Protein AF-A0A3P7I7M4-F1 (afdb_monomer)

Nearest PDB structures (foldseek):
  8qk1-assembly1_A  TM=9.072E-01  e=4.588E-15  Trichuris suis
  4j3z-assembly1_G  TM=5.033E-01  e=6.638E+00  Jannaschia sp. CCS1
  8fct-assembly1_F  TM=2.549E-01  e=1.358E+00  Homo sapiens

Secondary structure (DSSP, 8-state):
--S--S---HHHHHHHTT-SEEEEEEEEES-S-TT--S--HHHHHHHHHHHHHHHHHHGGG-SEEEEEEEEE---SSSSSPP-S-HHHHHHHHHHHHHHHHHTS--TT--HHHHHHHTS---SSSS------STTHHHHHHHHHHHHHHHHHHHHHHH-HHHHHHSSHHHHHTT---HHHHHHHHHHHHHHHHHHHHHHHHHHHHHHHHH-----S-S---SS-------

Radius of gyration: 22.94 Å; Cα contacts (8 Å, |Δi|>4): 262; chains: 1; bounding box: 58×45×63 Å

Organism: Strongylus vulgaris (NCBI:txid40348)

InterPro domains:
  IPR038901 Hexosaminidase D-like [PTHR21040] (17-212)

Mean predicted aligned error: 8.81 Å

Sequence (230 aa):
MFGHAMEFDLAAYHMTEPFRKVWGSSAWKGADGPARFNSNPIHYIRNNEAWIEQLTRNYNEFDVLQGLIFAGWSRYDHFAILCELAPVALPTLAMTMETILAGRPLQGNYPLSRDALQCTPSTAMGATYGCIFPGHRVYELINEYWQRRKQLQQYREDDFELNGWLSRVAETYSSTSQWYIDKIEPLLDYHAKPIFRLEKELRSELERIYYQVKLCYGKAQGNLLLCICC

pLDDT: mean 84.14, std 17.95, range [24.48, 96.62]

Solvent-accessible surface area (backbone atoms only — not comparable to full-atom values): 13415 Å² total; per-residue (Å²): 142,63,67,68,50,80,60,82,46,70,73,59,52,68,73,40,71,87,48,51,66,42,72,49,76,47,50,46,35,40,54,77,48,54,78,28,64,58,52,55,32,49,62,35,38,50,29,49,48,35,46,48,51,51,50,69,72,50,48,88,82,36,83,36,80,77,48,73,43,78,41,70,37,46,50,82,52,95,85,51,53,71,10,34,53,66,45,42,25,48,61,33,40,40,43,38,52,50,34,59,75,65,68,47,86,54,87,88,63,52,69,68,35,25,63,67,32,53,29,76,75,61,56,59,74,62,65,53,78,75,50,57,52,87,48,33,66,54,28,32,48,44,22,46,47,53,53,52,52,51,52,48,51,49,50,62,71,70,36,64,66,49,54,61,52,66,19,74,66,23,60,76,68,76,49,68,55,67,78,58,48,71,61,44,49,63,57,52,47,64,58,44,54,60,50,56,51,46,52,56,53,46,52,58,52,46,37,71,70,76,60,63,84,66,74,94,77,73,82,94,71,95,72,86,81,84,74,81,77,128

Structure (mmCIF, N/CA/C/O backbone):
data_AF-A0A3P7I7M4-F1
#
_entry.id   AF-A0A3P7I7M4-F1
#
loop_
_atom_site.group_PDB
_atom_site.id
_atom_site.type_symbol
_atom_site.label_atom_id
_atom_site.label_alt_id
_atom_site.label_comp_id
_atom_site.label_asym_id
_atom_site.label_entity_id
_atom_site.label_seq_id
_atom_site.pdbx_PDB_ins_code
_atom_site.Cartn_x
_atom_site.Cartn_y
_atom_site.Cartn_z
_atom_site.occupancy
_atom_site.B_iso_or_equiv
_atom_site.auth_seq_id
_atom_site.auth_comp_id
_atom_site.auth_asym_id
_atom_site.auth_atom_id
_atom_site.pdbx_PDB_model_num
ATOM 1 N N . MET A 1 1 ? -9.525 16.378 5.118 1.00 37.38 1 MET A N 1
ATOM 2 C CA . MET A 1 1 ? -10.848 15.785 4.816 1.00 37.38 1 MET A CA 1
ATOM 3 C C . MET A 1 1 ? -10.904 14.269 5.014 1.00 37.38 1 MET A C 1
ATOM 5 O O . MET A 1 1 ? -11.972 13.800 5.361 1.00 37.38 1 MET A O 1
ATOM 9 N N . PHE A 1 2 ? -9.810 13.498 4.903 1.00 41.00 2 PHE A N 1
ATOM 10 C CA . PHE A 1 2 ? -9.835 12.078 5.297 1.00 41.00 2 PHE A CA 1
ATOM 11 C C . PHE A 1 2 ? -8.569 11.689 6.079 1.00 41.00 2 PHE A C 1
ATOM 13 O O . PHE A 1 2 ? -7.466 11.803 5.555 1.00 41.00 2 PHE A O 1
ATOM 20 N N . GLY A 1 3 ? -8.738 11.243 7.330 1.00 47.69 3 GLY A N 1
ATOM 21 C CA . GLY A 1 3 ? -7.798 10.326 7.991 1.00 47.69 3 GLY A CA 1
ATOM 22 C C . GLY A 1 3 ? -6.608 10.892 8.773 1.00 47.69 3 GLY A C 1
ATOM 23 O O . GLY A 1 3 ? -5.654 10.149 8.959 1.00 47.69 3 GLY A O 1
ATOM 24 N N . HIS A 1 4 ? -6.625 12.145 9.231 1.00 46.50 4 HIS A N 1
ATOM 25 C CA . HIS A 1 4 ? -5.680 12.588 10.264 1.00 46.50 4 HIS A CA 1
ATOM 26 C C . HIS A 1 4 ? -6.456 13.041 11.496 1.00 46.50 4 HIS A C 1
ATOM 28 O O . HIS A 1 4 ? -7.150 14.049 11.440 1.00 46.50 4 HIS A O 1
ATOM 34 N N . ALA A 1 5 ? -6.306 12.314 12.602 1.00 50.31 5 ALA A N 1
ATOM 35 C CA . ALA A 1 5 ? -6.782 12.708 13.928 1.00 50.31 5 ALA A CA 1
ATOM 36 C C . ALA A 1 5 ? -5.899 13.791 14.593 1.00 50.31 5 ALA A C 1
ATOM 38 O O . ALA A 1 5 ? -5.929 13.941 15.815 1.00 50.31 5 ALA A O 1
ATOM 39 N N . MET A 1 6 ? -5.082 14.519 13.813 1.00 42.06 6 MET A N 1
ATOM 40 C CA . MET A 1 6 ? -4.358 15.681 14.330 1.00 42.06 6 MET A CA 1
ATOM 41 C C . MET A 1 6 ? -5.393 16.763 14.614 1.00 42.06 6 MET A C 1
ATOM 43 O O . MET A 1 6 ? -5.854 17.437 13.701 1.00 42.06 6 MET A O 1
ATOM 47 N N . GLU A 1 7 ? -5.749 16.815 15.893 1.00 46.00 7 GLU A N 1
ATOM 48 C CA . GLU A 1 7 ? -6.791 17.622 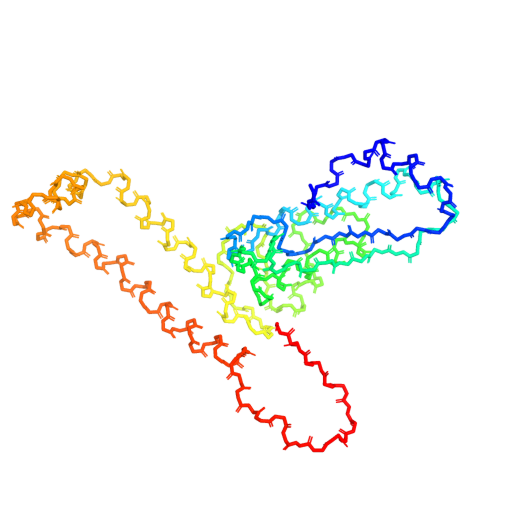16.511 1.00 46.00 7 GLU A CA 1
ATOM 49 C C . GLU A 1 7 ? -8.206 17.158 16.145 1.00 46.00 7 GLU A C 1
ATOM 51 O O . GLU A 1 7 ? -8.667 17.237 15.008 1.00 46.00 7 GLU A O 1
ATOM 56 N N . PHE A 1 8 ? -8.939 16.693 17.163 1.00 50.75 8 PHE A N 1
ATOM 57 C CA . PHE A 1 8 ? -10.367 16.983 17.212 1.00 50.75 8 PHE A CA 1
ATOM 58 C C . PHE A 1 8 ? -10.474 18.501 17.072 1.00 50.75 8 PHE A C 1
ATOM 60 O O . PHE A 1 8 ? -10.216 19.237 18.022 1.00 50.75 8 PHE A O 1
ATOM 67 N N . ASP A 1 9 ? -10.712 18.957 15.848 1.00 51.59 9 ASP A N 1
ATOM 68 C CA . ASP A 1 9 ? -10.788 20.370 15.523 1.00 51.59 9 ASP A CA 1
ATOM 69 C C . ASP A 1 9 ? -11.816 20.999 16.476 1.00 51.59 9 ASP A C 1
ATOM 71 O O . ASP A 1 9 ? -12.946 20.509 16.577 1.00 51.59 9 ASP A O 1
ATOM 75 N N . LEU A 1 10 ? -11.441 22.040 17.226 1.00 46.28 10 LEU A N 1
ATOM 76 C CA . LEU A 1 10 ? -12.336 22.703 18.191 1.00 46.28 10 LEU A CA 1
ATOM 77 C C . LEU A 1 10 ? -13.651 23.149 17.516 1.00 46.28 10 LEU A C 1
ATOM 79 O O . LEU A 1 10 ? -14.710 23.182 18.142 1.00 46.28 10 LEU A O 1
ATOM 83 N N . ALA A 1 11 ? -13.604 23.408 16.205 1.00 48.69 11 ALA A N 1
ATOM 84 C CA . ALA A 1 11 ? -14.774 23.667 15.374 1.00 48.69 11 ALA A CA 1
ATOM 85 C C . ALA A 1 11 ? -15.700 22.442 15.209 1.00 48.69 11 ALA A C 1
ATOM 87 O O . ALA A 1 11 ? -16.920 22.592 15.220 1.00 48.69 11 ALA A O 1
ATOM 88 N N . ALA A 1 12 ? -15.152 21.229 15.083 1.00 57.19 12 ALA A N 1
ATOM 89 C CA . ALA A 1 12 ? -15.929 19.989 15.063 1.00 57.19 12 ALA A CA 1
ATOM 90 C C . ALA A 1 12 ? -16.529 19.665 16.438 1.00 57.19 12 ALA A C 1
ATOM 92 O O . ALA A 1 12 ? -17.653 19.172 16.511 1.00 57.19 12 ALA A O 1
ATOM 93 N N . TYR A 1 13 ? -15.818 20.002 17.515 1.00 58.88 13 TYR A N 1
ATOM 94 C CA . TYR A 1 13 ? -16.256 19.781 18.891 1.00 58.88 13 TYR A CA 1
ATOM 95 C C . TYR A 1 13 ? -17.541 20.557 19.245 1.00 58.88 13 TYR A C 1
ATOM 97 O O . TYR A 1 13 ? -18.517 19.939 19.674 1.00 58.88 13 TYR A O 1
ATOM 105 N N . HIS A 1 14 ? -17.625 21.861 18.945 1.00 62.47 14 HIS A N 1
ATOM 106 C CA . HIS A 1 14 ? -18.856 22.639 19.188 1.00 62.47 14 HIS A CA 1
ATOM 107 C C . HIS A 1 14 ? -20.069 22.129 18.393 1.00 62.47 14 HIS A C 1
ATOM 109 O O . HIS A 1 14 ? -21.208 22.243 18.839 1.00 62.47 14 HIS A O 1
ATOM 115 N N . MET A 1 15 ? -19.847 21.516 17.225 1.00 64.94 15 MET A N 1
ATOM 116 C CA . MET A 1 15 ? -20.929 20.896 16.451 1.00 64.94 15 MET A CA 1
ATOM 117 C C . MET A 1 15 ? -21.453 19.600 17.087 1.00 64.94 15 MET A C 1
ATOM 119 O O . MET A 1 15 ? -22.543 19.150 16.730 1.00 64.94 15 MET A O 1
ATOM 123 N N . THR A 1 16 ? -20.702 18.996 18.015 1.00 65.81 16 THR A N 1
ATOM 124 C CA . THR A 1 16 ? -21.085 17.748 18.689 1.00 65.81 16 THR A CA 1
ATOM 125 C C . THR A 1 16 ? -21.813 17.936 20.018 1.00 65.81 16 THR A C 1
ATOM 127 O O . THR A 1 16 ? -22.466 16.992 20.450 1.00 65.81 16 THR A O 1
ATOM 130 N N . GLU A 1 17 ? -21.811 19.137 20.612 1.00 67.75 17 GLU A N 1
ATOM 131 C CA . GLU A 1 17 ? -22.518 19.444 21.875 1.00 67.75 17 GLU A CA 1
ATOM 132 C C . GLU A 1 17 ? -24.002 19.005 21.915 1.00 67.75 17 GLU A C 1
ATOM 134 O O . GLU A 1 17 ? -24.458 18.525 22.957 1.00 67.75 17 GLU A O 1
ATOM 139 N N . PRO A 1 18 ? -24.790 19.086 20.818 1.00 76.75 18 PRO A N 1
ATOM 140 C CA . PRO A 1 18 ? -26.172 18.600 20.827 1.00 76.75 18 PRO A CA 1
ATOM 141 C C . PRO A 1 18 ? -26.290 17.067 20.902 1.00 76.75 18 PRO A C 1
ATOM 143 O O . PRO A 1 18 ? -27.352 16.537 21.241 1.00 76.75 18 PRO A O 1
ATOM 146 N N . PHE A 1 19 ? -25.230 16.333 20.548 1.00 78.50 19 PHE A N 1
ATOM 147 C CA . PHE A 1 19 ? -25.240 14.883 20.387 1.00 78.50 19 PHE A CA 1
ATOM 148 C C . PHE A 1 19 ? -24.635 14.186 21.604 1.00 78.50 19 PHE A C 1
ATOM 150 O O . PHE A 1 19 ? -23.438 13.945 21.700 1.00 78.50 19 PHE A O 1
ATOM 157 N N . ARG A 1 20 ? -25.510 13.746 22.506 1.00 79.31 20 ARG A N 1
ATOM 158 C CA . ARG A 1 20 ? -25.132 12.997 23.718 1.00 79.31 20 ARG A CA 1
ATOM 159 C C . ARG A 1 20 ? -24.489 11.633 23.445 1.00 79.31 20 ARG A C 1
ATOM 161 O O . ARG A 1 20 ? -23.715 11.129 24.251 1.00 79.31 20 ARG A O 1
ATOM 168 N N . LYS A 1 21 ? -24.838 11.003 22.320 1.00 86.31 21 LYS A N 1
ATOM 169 C CA . LYS A 1 21 ? -24.316 9.694 21.906 1.00 86.31 21 LYS A CA 1
ATOM 170 C C . LYS A 1 21 ? -23.554 9.855 20.606 1.00 86.31 21 LYS A C 1
ATOM 172 O O . LYS A 1 21 ? -24.155 10.243 19.604 1.00 86.31 21 LYS A O 1
ATOM 177 N N . VAL A 1 22 ? -22.273 9.512 20.613 1.00 84.31 22 VAL A N 1
ATOM 178 C CA . VAL A 1 22 ? -21.385 9.741 19.469 1.00 84.31 22 VAL A CA 1
ATOM 179 C C . VAL A 1 22 ? -20.773 8.445 18.950 1.00 84.31 22 VAL A C 1
ATOM 181 O O . VAL A 1 22 ? -20.541 7.494 19.699 1.00 84.31 22 VAL A O 1
ATOM 184 N N . TRP A 1 23 ? -20.512 8.425 17.645 1.00 85.81 23 TRP A N 1
ATOM 185 C CA . TRP A 1 23 ? -19.727 7.402 16.963 1.00 85.81 23 TRP A CA 1
ATOM 186 C C . TRP A 1 23 ? -18.483 8.059 16.380 1.00 85.81 23 TRP A C 1
ATOM 188 O O . TRP A 1 23 ? -18.577 9.106 15.740 1.00 85.81 23 TRP A O 1
ATOM 198 N N . GLY A 1 24 ? -17.328 7.430 16.568 1.00 84.25 24 GLY A N 1
ATOM 199 C CA . GLY A 1 24 ? -16.128 7.792 15.827 1.00 84.25 24 GLY A CA 1
ATOM 200 C C . GLY A 1 24 ? -16.111 7.106 14.462 1.00 84.25 24 GLY A C 1
ATOM 201 O O . GLY A 1 24 ? -16.677 6.024 14.290 1.00 84.25 24 GLY A O 1
ATOM 202 N N . SER A 1 25 ? -15.377 7.677 13.510 1.00 87.44 25 SER A N 1
ATOM 203 C CA . SER A 1 25 ? -15.036 6.994 12.263 1.00 87.44 25 SER A CA 1
ATOM 204 C C . SER A 1 25 ? -13.556 7.179 11.961 1.00 87.44 25 SER A C 1
ATOM 206 O O . SER A 1 25 ? -13.088 8.299 11.775 1.00 87.44 25 SER A O 1
ATOM 208 N N . SER A 1 26 ? -12.834 6.071 11.848 1.00 90.69 26 SER A N 1
ATOM 209 C CA . SER A 1 26 ? -11.446 6.037 11.394 1.00 90.69 26 SER A CA 1
ATOM 210 C C . SER A 1 26 ? -11.337 5.327 10.044 1.00 90.69 26 SER A C 1
ATOM 212 O O . SER A 1 26 ? -12.322 4.813 9.518 1.00 90.69 26 SER A O 1
ATOM 214 N N . ALA A 1 27 ? -10.143 5.313 9.459 1.00 92.75 27 ALA A N 1
ATOM 215 C CA . ALA A 1 27 ? -9.857 4.643 8.202 1.00 92.75 27 ALA A CA 1
ATOM 216 C C . ALA A 1 27 ? -8.727 3.621 8.361 1.00 92.75 27 ALA A C 1
ATOM 218 O O . ALA A 1 27 ? -7.788 3.826 9.133 1.00 92.75 27 ALA A O 1
ATOM 219 N N . TRP A 1 28 ? -8.820 2.536 7.593 1.00 93.12 28 TRP A N 1
ATOM 220 C CA . TRP A 1 28 ? -7.784 1.498 7.489 1.00 93.12 28 TRP A CA 1
ATOM 221 C C . TRP A 1 28 ? -7.244 1.325 6.061 1.00 93.12 28 TRP A C 1
ATOM 223 O O . TRP A 1 28 ? -6.240 0.642 5.873 1.00 93.12 28 TRP A O 1
ATOM 233 N N . LYS A 1 29 ? -7.911 1.931 5.065 1.00 94.75 29 LYS A N 1
ATOM 234 C CA . LYS A 1 29 ? -7.452 2.048 3.673 1.00 94.75 29 LYS A CA 1
ATOM 235 C C . LYS A 1 29 ? -8.081 3.251 2.963 1.00 94.75 29 LYS A C 1
ATOM 237 O O . LYS A 1 29 ? -9.136 3.738 3.384 1.00 94.75 29 LYS A O 1
ATOM 242 N N . GLY A 1 30 ? -7.475 3.669 1.854 1.00 92.06 30 GLY A N 1
ATOM 243 C CA . GLY A 1 30 ? -7.993 4.670 0.922 1.00 92.06 30 GLY A CA 1
ATOM 244 C C . GLY A 1 30 ? -8.005 6.105 1.442 1.00 92.06 30 GLY A C 1
ATOM 245 O O . GLY A 1 30 ? -8.673 6.952 0.857 1.00 92.06 30 GLY A O 1
ATOM 246 N N . ALA A 1 31 ? -7.274 6.382 2.524 1.00 91.25 31 ALA A N 1
ATOM 247 C CA . ALA A 1 31 ? -7.091 7.718 3.092 1.00 91.25 31 ALA A CA 1
ATOM 248 C C . ALA A 1 31 ? -5.604 8.135 3.108 1.00 91.25 31 ALA A C 1
ATOM 250 O O . ALA A 1 31 ? -5.179 8.905 3.969 1.00 91.25 31 ALA A O 1
ATOM 251 N N . ASP A 1 32 ? -4.814 7.610 2.164 1.00 90.38 32 ASP A N 1
ATOM 252 C CA . ASP A 1 32 ? -3.376 7.880 1.993 1.00 90.38 32 ASP A CA 1
ATOM 253 C C . ASP A 1 32 ? -3.010 8.241 0.532 1.00 90.38 32 ASP A C 1
ATOM 255 O O . ASP A 1 32 ? -1.911 7.990 0.041 1.00 90.38 32 ASP A O 1
ATOM 259 N N . GLY A 1 33 ? -3.958 8.828 -0.199 1.00 90.56 33 GLY A N 1
ATOM 260 C CA . GLY A 1 33 ? -3.750 9.413 -1.523 1.00 90.56 33 GLY A CA 1
ATOM 261 C C . GLY A 1 33 ? -4.624 8.797 -2.625 1.00 90.56 33 GLY A C 1
ATOM 262 O O . GLY A 1 33 ? -4.889 7.594 -2.618 1.00 90.56 33 GLY A O 1
ATOM 263 N N . PRO A 1 34 ? -5.045 9.600 -3.621 1.00 90.25 34 PRO A N 1
ATOM 264 C CA . PRO A 1 34 ? -6.017 9.180 -4.635 1.00 90.25 34 PRO A CA 1
ATOM 265 C C . PRO A 1 34 ? -5.489 8.126 -5.615 1.00 90.25 34 PRO A C 1
ATOM 267 O O . PRO A 1 34 ? -6.273 7.378 -6.179 1.00 90.25 34 PRO A O 1
ATOM 270 N N . ALA A 1 35 ? -4.169 8.042 -5.806 1.00 91.00 35 ALA A N 1
ATOM 271 C CA . ALA A 1 35 ? -3.517 7.083 -6.703 1.00 91.00 35 ALA A CA 1
ATOM 272 C C . ALA A 1 35 ? -2.665 6.038 -5.956 1.00 91.00 35 ALA A C 1
ATOM 274 O O . ALA A 1 35 ? -1.764 5.419 -6.532 1.00 91.00 35 ALA A O 1
ATOM 275 N N . ARG A 1 36 ? -2.894 5.874 -4.646 1.00 91.88 36 ARG A N 1
ATOM 276 C CA . ARG A 1 36 ? -2.158 4.918 -3.815 1.00 91.88 36 ARG A CA 1
ATOM 277 C C . ARG A 1 36 ? -2.619 3.500 -4.159 1.00 91.88 36 ARG A C 1
ATOM 279 O O . ARG A 1 36 ? -3.800 3.201 -4.054 1.00 91.88 36 ARG A O 1
ATOM 286 N N . PHE A 1 37 ? -1.701 2.624 -4.566 1.00 93.12 37 PHE A N 1
ATOM 287 C CA . PHE A 1 37 ? -2.012 1.220 -4.885 1.00 93.12 37 PHE A CA 1
ATOM 288 C C . PHE A 1 37 ? -1.428 0.226 -3.870 1.00 93.12 37 PHE A C 1
ATOM 290 O O . PHE A 1 37 ? -1.977 -0.859 -3.705 1.00 93.12 37 PHE A O 1
ATOM 297 N N . ASN A 1 38 ? -0.336 0.589 -3.188 1.00 92.81 38 ASN A N 1
ATOM 298 C CA . ASN A 1 38 ? 0.270 -0.172 -2.094 1.00 92.81 38 ASN A CA 1
ATOM 299 C C . ASN A 1 38 ? -0.212 0.362 -0.735 1.00 92.81 38 ASN A C 1
ATOM 301 O O . ASN A 1 38 ? -0.480 1.554 -0.620 1.00 92.81 38 ASN A O 1
ATOM 305 N N . SER A 1 39 ? -0.265 -0.481 0.296 1.00 91.00 39 SER A N 1
ATOM 306 C CA . SER A 1 39 ? -0.647 -0.029 1.640 1.00 91.00 39 SER A CA 1
ATOM 307 C C . SER A 1 39 ? 0.530 0.621 2.376 1.00 91.00 39 SER A C 1
ATOM 309 O O . SER A 1 39 ? 1.686 0.218 2.209 1.00 91.00 39 SER A O 1
ATOM 311 N N . ASN A 1 40 ? 0.225 1.611 3.217 1.00 92.69 40 ASN A N 1
ATOM 312 C CA . ASN A 1 40 ? 1.146 2.273 4.139 1.00 92.69 40 ASN A CA 1
ATOM 313 C C . ASN A 1 40 ? 0.694 2.026 5.590 1.00 92.69 40 ASN A C 1
ATOM 315 O O . ASN A 1 40 ? -0.026 2.846 6.166 1.00 92.69 40 ASN A O 1
ATOM 319 N N . PRO A 1 41 ? 1.070 0.890 6.204 1.00 93.06 41 PRO A N 1
ATOM 320 C CA . PRO A 1 41 ? 0.459 0.478 7.461 1.00 93.06 41 PRO A CA 1
ATOM 321 C C . PRO A 1 41 ? 0.708 1.448 8.615 1.00 93.06 41 PRO A C 1
ATOM 323 O O . PRO A 1 41 ? -0.213 1.728 9.378 1.00 93.06 41 PRO A O 1
ATOM 326 N N . ILE A 1 42 ? 1.920 2.006 8.722 1.00 92.56 42 ILE A N 1
ATOM 327 C CA . ILE A 1 42 ? 2.274 2.937 9.801 1.00 92.56 42 ILE A CA 1
ATOM 328 C C . ILE A 1 42 ? 1.414 4.206 9.803 1.00 92.56 42 ILE A C 1
ATOM 330 O O . ILE A 1 42 ? 1.106 4.719 10.876 1.00 92.56 42 ILE A O 1
ATOM 334 N N . HIS A 1 43 ? 0.997 4.696 8.631 1.00 92.62 43 HIS A N 1
ATOM 335 C CA . HIS A 1 43 ? 0.101 5.851 8.516 1.00 92.62 43 HIS A CA 1
ATOM 336 C C . HIS A 1 43 ? -1.245 5.572 9.187 1.00 92.62 43 HIS A C 1
ATOM 338 O O . HIS A 1 43 ? -1.663 6.300 10.088 1.00 92.62 43 HIS A O 1
ATOM 344 N N . TYR A 1 44 ? -1.879 4.459 8.818 1.00 93.69 44 TYR A N 1
ATOM 345 C CA . TYR A 1 44 ? -3.167 4.065 9.379 1.00 93.69 44 TYR A CA 1
ATOM 346 C C . TYR A 1 44 ? -3.067 3.713 10.861 1.00 93.69 44 TYR A C 1
ATOM 348 O O . TYR A 1 44 ? -3.898 4.163 11.644 1.00 93.69 44 TYR A O 1
ATOM 356 N N . ILE A 1 45 ? -2.037 2.970 11.271 1.00 94.12 45 ILE A N 1
ATOM 357 C CA . ILE A 1 45 ? -1.810 2.623 12.680 1.00 94.12 45 ILE A CA 1
ATOM 358 C C . ILE A 1 45 ? -1.709 3.894 13.527 1.00 94.12 45 ILE A C 1
ATOM 360 O O . ILE A 1 45 ? -2.457 4.031 14.489 1.00 94.12 45 ILE A O 1
ATOM 364 N N . ARG A 1 46 ? -0.866 4.858 13.134 1.00 92.81 46 ARG A N 1
ATOM 365 C CA . ARG A 1 46 ? -0.691 6.115 13.879 1.00 92.81 46 ARG A CA 1
ATOM 366 C C . ARG A 1 46 ? -1.962 6.949 13.933 1.00 92.81 46 ARG A C 1
ATOM 368 O O . ARG A 1 46 ? -2.270 7.520 14.973 1.00 92.81 46 ARG A O 1
ATOM 375 N N . ASN A 1 47 ? -2.721 7.001 12.840 1.00 92.12 47 ASN A N 1
ATOM 376 C CA . ASN A 1 47 ? -4.018 7.672 12.850 1.00 92.12 47 ASN A CA 1
ATOM 377 C C . ASN A 1 47 ? -4.978 7.020 13.863 1.00 92.12 47 ASN A C 1
ATOM 379 O O . ASN A 1 47 ? -5.693 7.714 14.578 1.00 92.12 47 ASN A O 1
ATOM 383 N N . ASN A 1 48 ? -4.972 5.692 13.964 1.00 92.31 48 ASN A N 1
ATOM 384 C CA . ASN A 1 48 ? -5.798 4.969 14.928 1.00 92.31 48 ASN A CA 1
ATOM 385 C C . ASN A 1 48 ? -5.297 5.106 16.374 1.00 92.31 48 ASN A C 1
ATOM 387 O O . ASN A 1 48 ? -6.111 5.259 17.277 1.00 92.31 48 ASN A O 1
ATOM 391 N N . GLU A 1 49 ? -3.984 5.145 16.602 1.00 92.81 49 GLU A N 1
ATOM 392 C CA . GLU A 1 49 ? -3.400 5.494 17.907 1.00 92.81 49 GLU A CA 1
ATOM 393 C C . GLU A 1 49 ? -3.820 6.905 18.347 1.00 92.81 49 GLU A C 1
ATOM 395 O O . GLU A 1 49 ? -4.212 7.102 19.497 1.00 92.81 49 GLU A O 1
ATOM 400 N N . ALA A 1 50 ? -3.834 7.869 17.424 1.00 90.31 50 ALA A N 1
ATOM 401 C CA . ALA A 1 50 ? -4.321 9.217 17.696 1.00 90.31 50 ALA A CA 1
ATOM 402 C C . ALA A 1 50 ? -5.832 9.241 18.007 1.00 90.31 50 ALA A C 1
ATOM 404 O O . ALA A 1 50 ? -6.253 9.966 18.904 1.00 90.31 50 ALA A O 1
ATOM 405 N N . TRP A 1 51 ? -6.653 8.407 17.354 1.00 88.56 51 TRP A N 1
ATOM 406 C CA . TRP A 1 51 ? -8.063 8.238 17.739 1.00 88.56 51 TRP A CA 1
ATOM 407 C C . TRP A 1 51 ? -8.222 7.722 19.171 1.00 88.56 51 TRP A C 1
ATOM 409 O O . TRP A 1 51 ? -9.051 8.249 19.911 1.00 88.56 51 TRP A O 1
ATOM 419 N N . ILE A 1 52 ? -7.422 6.734 19.583 1.00 89.31 52 ILE A N 1
ATOM 420 C CA . ILE A 1 52 ? -7.424 6.229 20.967 1.00 89.31 52 ILE A CA 1
ATOM 421 C C . ILE A 1 52 ? -7.100 7.365 21.934 1.00 89.31 52 ILE A C 1
ATOM 423 O O . ILE A 1 52 ? -7.805 7.555 22.924 1.00 89.31 52 ILE A O 1
ATOM 427 N N . GLU A 1 53 ? -6.057 8.137 21.640 1.00 88.81 53 GLU A N 1
ATOM 428 C CA . GLU A 1 53 ? -5.632 9.253 22.478 1.00 88.81 53 GLU A CA 1
ATOM 429 C C . GLU A 1 53 ? -6.717 10.330 22.606 1.00 88.81 53 GLU A C 1
ATOM 431 O O . GLU A 1 53 ? -7.038 10.741 23.720 1.00 88.81 53 GLU A O 1
ATOM 436 N N . GLN A 1 54 ? -7.326 10.749 21.495 1.00 84.06 54 GLN A N 1
ATOM 437 C CA . GLN A 1 54 ? -8.388 11.759 21.500 1.00 84.06 54 GLN A CA 1
ATOM 438 C C . GLN A 1 54 ? -9.624 11.287 22.269 1.00 84.06 54 GLN A C 1
ATOM 440 O O . GLN A 1 54 ? -10.154 12.019 23.104 1.00 84.06 54 GLN A O 1
ATOM 445 N N . LEU A 1 55 ? -10.057 10.045 22.042 1.00 83.62 55 LEU A N 1
ATOM 446 C CA . LEU A 1 55 ? -11.197 9.475 22.755 1.00 83.62 55 LEU A CA 1
ATOM 447 C C . LEU A 1 55 ? -10.897 9.323 24.251 1.00 83.62 55 LEU A C 1
ATOM 449 O O . LEU A 1 55 ? -11.764 9.597 25.069 1.00 83.62 55 LEU A O 1
ATOM 453 N N . THR A 1 56 ? -9.664 8.968 24.621 1.00 85.75 56 THR A N 1
ATOM 454 C CA . THR A 1 56 ? -9.247 8.844 26.028 1.00 85.75 56 THR A CA 1
ATOM 455 C C . THR A 1 56 ? -9.144 10.197 26.730 1.00 85.75 56 THR A C 1
ATOM 457 O O . THR A 1 56 ? -9.413 10.288 27.923 1.00 85.75 56 THR A O 1
ATOM 460 N N . ARG A 1 57 ? -8.755 11.262 26.021 1.00 84.81 57 ARG A N 1
ATOM 461 C CA . ARG A 1 57 ? -8.664 12.615 26.593 1.00 84.81 57 ARG A CA 1
ATOM 462 C C . ARG A 1 57 ? -10.035 13.272 26.750 1.00 84.81 57 ARG A C 1
ATOM 464 O O . ARG A 1 57 ? -10.269 13.931 27.756 1.00 84.81 57 ARG A O 1
ATOM 471 N N . ASN A 1 58 ? -10.934 13.045 25.793 1.00 79.88 58 ASN A N 1
ATOM 472 C CA . ASN A 1 58 ? -12.196 13.778 25.676 1.00 79.88 58 ASN A CA 1
ATOM 473 C C . ASN A 1 58 ? -13.434 12.931 26.021 1.00 79.88 58 ASN A C 1
ATOM 475 O O . ASN A 1 58 ? -14.551 13.354 25.752 1.00 79.88 58 ASN A O 1
ATOM 479 N N . TYR A 1 59 ? -13.287 11.731 26.596 1.00 80.12 59 TYR A N 1
ATOM 480 C CA . TYR A 1 59 ? -14.442 10.858 26.875 1.00 80.12 59 TYR A CA 1
ATOM 481 C C . TYR A 1 59 ? -15.489 11.497 27.798 1.00 80.12 59 TYR A C 1
ATOM 483 O O . TYR A 1 59 ? -16.669 11.202 27.650 1.00 80.12 59 TYR A O 1
ATOM 491 N N . ASN A 1 60 ? -15.070 12.372 28.721 1.00 81.75 60 ASN A N 1
ATOM 492 C CA . ASN A 1 60 ? -15.964 13.074 29.650 1.00 81.75 60 ASN A CA 1
ATOM 493 C C . ASN A 1 60 ? -16.885 14.089 28.959 1.00 81.75 60 ASN A C 1
ATOM 495 O O . ASN A 1 60 ? -17.844 14.550 29.569 1.00 81.75 60 ASN A O 1
ATOM 499 N N . GLU A 1 61 ? -16.593 14.436 27.707 1.00 78.38 61 GLU A N 1
ATOM 500 C CA . GLU A 1 61 ? -17.368 15.391 26.915 1.00 78.38 61 GLU A CA 1
ATOM 501 C C . GLU A 1 61 ? -18.614 14.760 26.279 1.00 78.38 61 GLU A C 1
ATOM 503 O O . GLU A 1 61 ? -19.467 15.457 25.733 1.00 78.38 61 GLU A O 1
ATOM 508 N N . PHE A 1 62 ? -18.734 13.432 26.336 1.00 79.31 62 PHE A N 1
ATOM 509 C CA . PHE A 1 62 ? -19.843 12.690 25.751 1.00 79.31 62 PHE A CA 1
ATOM 510 C C . PHE A 1 62 ? -20.542 11.855 26.823 1.00 79.31 62 PHE A C 1
ATOM 512 O O . PHE A 1 62 ? -19.883 11.189 27.618 1.00 79.31 62 PHE A O 1
ATOM 519 N N . ASP A 1 63 ? -21.879 11.793 26.794 1.00 83.94 63 ASP A N 1
ATOM 520 C CA . ASP A 1 63 ? -22.610 10.892 27.696 1.00 83.94 63 ASP A CA 1
ATOM 521 C C . ASP A 1 63 ? -22.282 9.425 27.369 1.00 83.94 63 ASP A C 1
ATOM 523 O O . ASP A 1 63 ? -22.138 8.596 28.267 1.00 83.94 63 ASP A O 1
ATOM 527 N N . VAL A 1 64 ? -22.198 9.085 26.070 1.00 84.31 64 VAL A N 1
ATOM 528 C CA . VAL A 1 64 ? -21.837 7.738 25.603 1.00 84.31 64 VAL A CA 1
ATOM 529 C C . VAL A 1 64 ? -21.079 7.769 24.272 1.00 84.31 64 VAL A C 1
ATOM 531 O O . VAL A 1 64 ? -21.624 8.167 23.238 1.00 84.31 64 VAL A O 1
ATOM 534 N N . LEU A 1 65 ? -19.874 7.198 24.260 1.00 83.88 65 LEU A N 1
ATOM 535 C CA . LEU A 1 65 ? -19.193 6.769 23.038 1.00 83.88 65 LEU A CA 1
ATOM 536 C C . LEU A 1 65 ? -19.699 5.376 22.632 1.00 83.88 65 LEU A C 1
ATOM 538 O O . LEU A 1 65 ? -19.453 4.393 23.326 1.00 83.88 65 LEU A O 1
ATOM 542 N N . GLN A 1 66 ? -20.421 5.286 21.516 1.00 88.00 66 GLN A N 1
ATOM 543 C CA . GLN A 1 66 ? -21.041 4.033 21.061 1.00 88.00 66 GLN A CA 1
ATOM 544 C C . GLN A 1 66 ? -20.039 3.068 20.420 1.00 88.00 66 GLN A C 1
ATOM 546 O O . GLN A 1 66 ? -20.185 1.853 20.526 1.00 88.00 66 GLN A O 1
ATOM 551 N N . GLY A 1 67 ? -19.027 3.606 19.745 1.00 85.25 67 GLY A N 1
ATOM 552 C CA . GLY A 1 67 ? -18.017 2.804 19.073 1.00 85.25 67 GLY A CA 1
ATOM 553 C C . GLY A 1 67 ? -17.265 3.577 18.002 1.00 85.25 67 GLY A C 1
ATOM 554 O O . GLY A 1 67 ? -17.474 4.776 17.798 1.00 85.25 67 GLY A O 1
ATOM 555 N N . LEU A 1 68 ? -16.386 2.854 17.312 1.00 87.12 68 LEU A N 1
ATOM 556 C CA . LEU A 1 68 ? -15.564 3.356 16.220 1.00 87.12 68 LEU A CA 1
ATOM 557 C C . LEU A 1 68 ? -15.857 2.551 14.950 1.00 87.12 68 LEU A C 1
ATOM 559 O O . LEU A 1 68 ? -15.775 1.324 14.949 1.00 87.12 68 LEU A O 1
ATOM 563 N N . ILE A 1 69 ? -16.186 3.248 13.866 1.00 90.69 69 ILE A N 1
ATOM 564 C CA . ILE A 1 69 ? -16.396 2.658 12.544 1.00 90.69 69 ILE A CA 1
ATOM 565 C C . ILE A 1 69 ? -15.076 2.705 11.771 1.00 90.69 69 ILE A C 1
ATOM 567 O O . ILE A 1 69 ? -14.442 3.755 11.683 1.00 90.69 69 ILE A O 1
ATOM 571 N N . PHE A 1 70 ? -14.670 1.583 11.174 1.00 90.94 70 PHE A N 1
ATOM 572 C CA . PHE A 1 70 ? -13.502 1.523 10.293 1.00 90.94 70 PHE A CA 1
ATOM 573 C C . PHE A 1 70 ? -13.914 1.600 8.825 1.00 90.94 70 PHE A C 1
ATOM 575 O O . PHE A 1 70 ? -14.374 0.626 8.229 1.00 90.94 70 PHE A O 1
ATOM 582 N N . ALA A 1 71 ? -13.700 2.762 8.223 1.00 92.31 71 ALA A N 1
ATOM 583 C CA . ALA A 1 71 ? -13.955 3.000 6.815 1.00 92.31 71 ALA A CA 1
ATOM 584 C C . ALA A 1 71 ? -12.798 2.493 5.940 1.00 92.31 71 ALA A C 1
ATOM 586 O O . ALA A 1 71 ? -11.619 2.725 6.223 1.00 92.31 71 ALA A O 1
ATOM 587 N N . GLY A 1 72 ? -13.148 1.822 4.843 1.00 93.31 72 GLY A N 1
ATOM 588 C CA . GLY A 1 72 ? -12.206 1.425 3.804 1.00 93.31 72 GLY A CA 1
ATOM 589 C C . GLY A 1 72 ? -12.541 2.101 2.483 1.00 93.31 72 GLY A C 1
ATOM 590 O O . GLY A 1 72 ? -13.242 1.521 1.658 1.00 93.31 72 GLY A O 1
ATOM 591 N N . TRP A 1 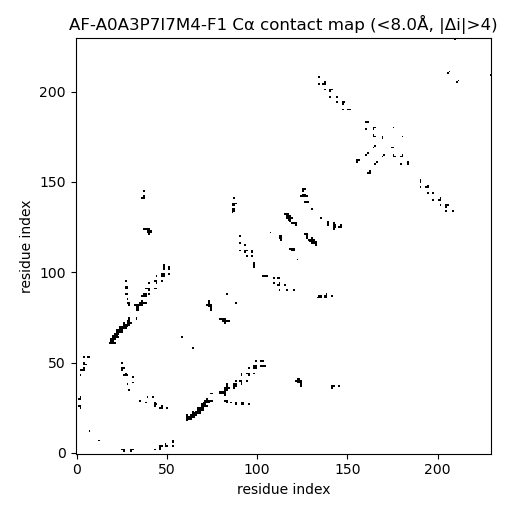73 ? -12.045 3.319 2.281 1.00 92.25 73 TRP A N 1
ATOM 592 C CA . TRP A 1 73 ? -12.336 4.114 1.087 1.00 92.25 73 TRP A CA 1
ATOM 593 C C . TRP A 1 73 ? -11.718 3.484 -0.159 1.00 92.25 73 TRP A C 1
ATOM 595 O O . TRP A 1 73 ? -10.645 2.889 -0.084 1.00 92.25 73 TRP A O 1
ATOM 605 N N . SER A 1 74 ? -12.388 3.596 -1.305 1.00 90.06 74 SER A N 1
ATOM 606 C CA . SER A 1 74 ? -11.894 3.042 -2.579 1.00 90.06 74 SER A CA 1
ATOM 607 C C . SER A 1 74 ? -11.618 4.108 -3.641 1.00 90.06 74 SER A C 1
ATOM 609 O O . SER A 1 74 ? -10.965 3.801 -4.630 1.00 90.06 74 SER A O 1
ATOM 611 N N . ARG A 1 75 ? -12.112 5.339 -3.463 1.00 91.44 75 ARG A N 1
ATOM 612 C CA . ARG A 1 75 ? -11.904 6.488 -4.360 1.00 91.44 75 ARG A CA 1
ATOM 613 C C . ARG A 1 75 ? -12.116 7.794 -3.593 1.00 91.44 75 ARG A C 1
ATOM 615 O O . ARG A 1 75 ? -12.857 7.797 -2.612 1.00 91.44 75 ARG A O 1
ATOM 622 N N . TYR A 1 76 ? -11.495 8.879 -4.053 1.00 89.31 76 TYR A N 1
ATOM 623 C CA . TYR A 1 76 ? -11.631 10.212 -3.442 1.00 89.31 76 TYR A CA 1
ATOM 624 C C . TYR A 1 76 ? -12.806 11.013 -4.015 1.00 89.31 76 TYR A C 1
ATOM 626 O O . TYR A 1 76 ? -13.433 11.784 -3.295 1.00 89.31 76 TYR A O 1
ATOM 634 N N . ASP A 1 77 ? -13.122 10.807 -5.291 1.00 89.62 77 ASP A N 1
ATOM 635 C CA . ASP A 1 77 ? -14.299 11.357 -5.955 1.00 89.62 77 ASP A CA 1
ATOM 636 C C . ASP A 1 77 ? -14.744 10.430 -7.107 1.00 89.62 77 ASP A C 1
ATOM 638 O O . ASP A 1 77 ? -14.231 9.317 -7.263 1.00 89.62 77 ASP A O 1
ATOM 642 N N . HIS A 1 78 ? -15.733 10.865 -7.892 1.00 90.88 78 HIS A N 1
ATOM 643 C CA . HIS A 1 78 ? -16.284 10.094 -9.013 1.00 90.88 78 HIS A CA 1
ATOM 644 C C . HIS A 1 78 ? -15.360 10.022 -10.241 1.00 90.88 78 HIS A C 1
ATOM 646 O O . HIS A 1 78 ? -15.550 9.140 -11.077 1.00 90.88 78 HIS A O 1
ATOM 652 N N . PHE A 1 79 ? -14.390 10.931 -10.364 1.00 90.81 79 PHE A N 1
ATOM 653 C CA . PHE A 1 79 ? -13.464 11.027 -11.499 1.00 90.81 79 PHE A CA 1
ATOM 654 C C . PHE A 1 79 ? -12.080 10.438 -11.188 1.00 90.81 79 PHE A C 1
ATOM 656 O O . PHE A 1 79 ? -11.288 10.194 -12.098 1.00 90.81 79 PHE A O 1
ATOM 663 N N . ALA A 1 80 ? -11.783 10.200 -9.914 1.00 89.31 80 ALA A N 1
ATOM 664 C CA . ALA A 1 80 ? -10.539 9.635 -9.438 1.00 89.31 80 ALA A CA 1
ATOM 665 C C . ALA A 1 80 ? -10.459 8.131 -9.714 1.00 89.31 80 ALA A C 1
ATOM 667 O O . ALA A 1 80 ? -11.450 7.396 -9.686 1.00 89.31 80 ALA A O 1
ATOM 668 N N . ILE A 1 81 ? -9.228 7.667 -9.926 1.00 92.56 81 ILE A N 1
A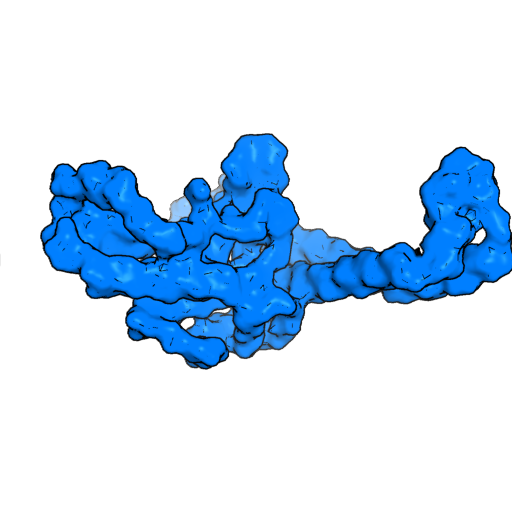TOM 669 C CA . ILE A 1 81 ? -8.927 6.239 -10.001 1.00 92.56 81 ILE A CA 1
ATOM 670 C C . ILE A 1 81 ? -9.157 5.557 -8.644 1.00 92.56 81 ILE A C 1
ATOM 672 O O . ILE A 1 81 ? -9.264 6.212 -7.605 1.00 92.56 81 ILE A O 1
ATOM 676 N N . LEU A 1 82 ? -9.216 4.222 -8.654 1.00 91.50 82 LEU A N 1
ATOM 677 C CA . LEU A 1 82 ? -9.289 3.453 -7.416 1.00 91.50 82 LEU A CA 1
ATOM 678 C C . LEU A 1 82 ? -7.975 3.550 -6.633 1.00 91.50 82 LEU A C 1
ATOM 680 O O . LEU A 1 82 ? -6.890 3.427 -7.205 1.00 91.50 82 LEU A O 1
ATOM 684 N N . CYS A 1 83 ? -8.097 3.690 -5.317 1.00 92.06 83 CYS A N 1
ATOM 685 C CA . CYS A 1 83 ? -6.996 3.575 -4.372 1.00 92.06 83 CYS A CA 1
ATOM 686 C C . CYS A 1 83 ? -7.127 2.287 -3.546 1.00 92.06 83 CYS A C 1
ATOM 688 O O . CYS A 1 83 ? -8.234 1.829 -3.265 1.00 92.06 83 CYS A O 1
ATOM 690 N N . GLU A 1 84 ? -5.981 1.709 -3.185 1.00 91.81 84 GLU A N 1
ATOM 691 C CA . GLU A 1 84 ? -5.791 0.590 -2.253 1.00 91.81 84 GLU A CA 1
ATOM 692 C C . GLU A 1 84 ? -6.891 -0.483 -2.306 1.00 91.81 84 GLU A C 1
ATOM 694 O O . GLU A 1 84 ? -7.933 -0.421 -1.637 1.00 91.81 84 GLU A O 1
ATOM 699 N N . LEU A 1 85 ? -6.627 -1.530 -3.086 1.00 93.06 85 LEU A N 1
ATOM 700 C CA . LEU A 1 85 ? -7.507 -2.692 -3.149 1.00 93.06 85 LEU A CA 1
ATOM 701 C C . LEU A 1 85 ? -7.546 -3.423 -1.804 1.00 93.06 85 LEU A C 1
ATOM 703 O O . LEU A 1 85 ? -6.550 -3.475 -1.080 1.00 93.06 85 LEU A O 1
ATOM 707 N N . ALA A 1 86 ? -8.686 -4.047 -1.498 1.00 92.38 86 ALA A N 1
ATOM 708 C CA . ALA A 1 86 ? -8.907 -4.690 -0.205 1.00 92.38 86 ALA A CA 1
ATOM 709 C C . ALA A 1 86 ? -7.793 -5.684 0.194 1.00 92.38 86 ALA A C 1
ATOM 711 O O . ALA A 1 86 ? -7.263 -5.511 1.290 1.00 92.38 86 ALA A O 1
ATOM 712 N N . PRO A 1 87 ? -7.338 -6.628 -0.666 1.00 93.56 87 PRO A N 1
ATOM 713 C CA . PRO A 1 87 ? -6.280 -7.574 -0.305 1.00 93.56 87 PRO A CA 1
ATOM 714 C C . PRO A 1 87 ? -4.986 -6.908 0.163 1.00 93.56 87 PRO A C 1
ATOM 716 O O . PRO A 1 87 ? -4.308 -7.424 1.045 1.00 93.56 87 PRO A O 1
ATOM 719 N N . VAL A 1 88 ? -4.660 -5.741 -0.398 1.00 93.75 88 VAL A N 1
ATOM 720 C CA . VAL A 1 88 ? -3.424 -5.014 -0.092 1.00 93.75 88 VAL A CA 1
ATOM 721 C C . VAL A 1 88 ? -3.468 -4.394 1.304 1.00 93.75 88 VAL A C 1
ATOM 723 O O . VAL A 1 88 ? -2.438 -4.265 1.963 1.00 93.75 88 VAL A O 1
ATOM 726 N N . ALA A 1 89 ? -4.660 -4.016 1.760 1.00 94.06 89 ALA A N 1
ATOM 727 C CA . ALA A 1 89 ? -4.859 -3.343 3.034 1.00 94.06 89 ALA A CA 1
ATOM 728 C C . ALA A 1 89 ? -5.337 -4.276 4.163 1.00 94.06 89 ALA A C 1
ATOM 730 O O . ALA A 1 89 ? -5.415 -3.840 5.309 1.00 94.06 89 ALA A O 1
ATOM 731 N N . LEU A 1 90 ? -5.621 -5.557 3.890 1.00 94.94 90 LEU A N 1
ATOM 732 C CA . LEU A 1 90 ? -6.016 -6.524 4.926 1.00 94.94 90 LEU A CA 1
ATOM 733 C C . LEU A 1 90 ? -4.993 -6.645 6.073 1.00 94.94 90 LEU A C 1
ATOM 735 O O . LEU A 1 90 ? -5.418 -6.635 7.230 1.00 94.94 90 LEU A O 1
ATOM 739 N N . PRO A 1 91 ? -3.667 -6.678 5.823 1.00 94.88 91 PRO A N 1
ATOM 740 C CA . PRO A 1 91 ? -2.696 -6.654 6.916 1.00 94.88 91 PRO A CA 1
ATOM 741 C C . PRO A 1 91 ? -2.793 -5.397 7.788 1.00 94.88 91 PRO A C 1
ATOM 743 O O . PRO A 1 91 ? -2.670 -5.463 9.009 1.00 94.88 91 PRO A O 1
ATOM 746 N N . THR A 1 92 ? -3.062 -4.247 7.169 1.00 94.56 92 THR A N 1
ATOM 747 C CA . THR A 1 92 ? -3.258 -2.972 7.868 1.00 94.56 92 THR A CA 1
ATOM 748 C C . THR A 1 92 ? -4.534 -2.965 8.695 1.00 94.56 92 THR A C 1
ATOM 750 O O . THR A 1 92 ? -4.516 -2.447 9.810 1.00 94.56 92 THR A O 1
ATOM 753 N N . LEU A 1 93 ? -5.618 -3.559 8.186 1.00 95.56 93 LEU A N 1
ATOM 754 C CA . LEU A 1 93 ? -6.855 -3.747 8.938 1.00 95.56 93 LEU A CA 1
ATOM 755 C C . LEU A 1 93 ? -6.600 -4.570 10.200 1.00 95.56 93 LEU A C 1
ATOM 757 O O . LEU A 1 93 ? -6.977 -4.130 11.280 1.00 95.56 93 LEU A O 1
ATOM 761 N N . ALA A 1 94 ? -5.919 -5.714 10.074 1.00 95.88 94 ALA A N 1
ATOM 762 C CA . ALA A 1 94 ? -5.613 -6.583 11.208 1.00 95.88 94 ALA A CA 1
ATOM 763 C C . ALA A 1 94 ? -4.815 -5.837 12.292 1.00 95.88 94 ALA A C 1
ATOM 765 O O . ALA A 1 94 ? -5.253 -5.777 13.441 1.00 95.88 94 ALA A O 1
ATOM 766 N N . MET A 1 95 ? -3.719 -5.170 11.903 1.00 95.50 95 MET A N 1
ATOM 767 C CA . MET A 1 95 ? -2.893 -4.394 12.837 1.00 95.50 95 MET A CA 1
ATOM 768 C C . MET A 1 95 ? -3.667 -3.234 13.471 1.00 95.50 95 MET A C 1
ATOM 770 O O . MET A 1 95 ? -3.558 -2.998 14.669 1.00 95.50 95 MET A O 1
ATOM 774 N N . THR A 1 96 ? -4.489 -2.532 12.688 1.00 94.69 96 THR A N 1
ATOM 775 C CA . THR A 1 96 ? -5.327 -1.428 13.178 1.00 94.69 96 THR A CA 1
ATOM 776 C C . THR A 1 96 ? -6.367 -1.906 14.190 1.00 94.69 96 THR A C 1
ATOM 778 O O . THR A 1 96 ? -6.548 -1.275 15.232 1.00 94.69 96 THR A O 1
ATOM 781 N N . MET A 1 97 ? -7.044 -3.022 13.903 1.00 94.94 97 MET A N 1
ATOM 782 C CA . MET A 1 97 ? -8.021 -3.617 14.814 1.00 94.94 97 MET A CA 1
ATOM 783 C C . MET A 1 97 ? -7.353 -4.048 16.117 1.00 94.94 97 MET A C 1
ATOM 785 O O . MET A 1 97 ? -7.879 -3.763 17.188 1.00 94.94 97 MET A O 1
ATOM 789 N N . GLU A 1 98 ? -6.178 -4.675 16.041 1.00 96.38 98 GLU A N 1
ATOM 790 C CA . GLU A 1 98 ? -5.421 -5.085 17.221 1.00 96.38 98 GLU A CA 1
ATOM 791 C C . GLU A 1 98 ? -4.989 -3.886 18.079 1.00 96.38 98 GLU A C 1
ATOM 793 O O . GLU A 1 98 ? -5.182 -3.914 19.294 1.00 96.38 98 GLU A O 1
ATOM 798 N N . THR A 1 99 ? -4.490 -2.806 17.465 1.00 95.25 99 THR A N 1
ATOM 799 C CA . THR A 1 99 ? -4.153 -1.555 18.170 1.00 95.25 99 THR A CA 1
ATOM 800 C C . THR A 1 99 ? -5.354 -0.984 18.920 1.00 95.25 99 THR A C 1
ATOM 802 O O . THR A 1 99 ? -5.236 -0.582 20.078 1.00 95.25 99 THR A O 1
ATOM 805 N N . ILE A 1 100 ? -6.523 -0.964 18.278 1.00 93.56 100 ILE A N 1
ATOM 806 C CA . ILE A 1 100 ? -7.741 -0.378 18.849 1.00 93.56 100 ILE A CA 1
ATOM 807 C C . ILE A 1 100 ? -8.310 -1.254 19.964 1.00 93.56 100 ILE A C 1
ATOM 809 O O . ILE A 1 100 ? -8.689 -0.728 21.007 1.00 93.56 100 ILE A O 1
ATOM 813 N N . LEU A 1 101 ? -8.294 -2.579 19.797 1.00 93.75 101 LEU A N 1
ATOM 814 C CA . LEU A 1 101 ? -8.675 -3.523 20.851 1.00 93.75 101 LEU A CA 1
ATOM 815 C C . LEU A 1 101 ? -7.727 -3.460 22.055 1.00 93.75 101 LEU A C 1
ATOM 817 O O . LEU A 1 101 ? -8.171 -3.602 23.191 1.00 93.75 101 LEU A O 1
ATOM 821 N N . ALA A 1 102 ? -6.433 -3.230 21.822 1.00 94.81 102 ALA A N 1
ATOM 822 C CA . ALA A 1 102 ? -5.456 -3.056 22.891 1.00 94.81 102 ALA A CA 1
ATOM 823 C C . ALA A 1 102 ? -5.592 -1.707 23.617 1.00 94.81 102 ALA A C 1
ATOM 825 O O . ALA A 1 102 ? -5.118 -1.584 24.748 1.00 94.81 102 ALA A O 1
ATOM 826 N N . GLY A 1 103 ? -6.185 -0.693 22.973 1.00 92.75 103 GLY A N 1
ATOM 827 C CA . GLY A 1 103 ? -6.335 0.653 23.530 1.00 92.75 103 GLY A CA 1
ATOM 828 C C . GLY A 1 103 ? -5.005 1.371 23.785 1.00 92.75 103 GLY A C 1
ATOM 829 O O . GLY A 1 103 ? -4.949 2.282 24.608 1.00 92.75 103 GLY A O 1
ATOM 830 N N . ARG A 1 104 ? -3.912 0.947 23.137 1.00 92.19 104 ARG A N 1
ATOM 831 C CA . ARG A 1 104 ? -2.567 1.519 23.312 1.00 92.19 104 ARG A CA 1
ATOM 832 C C . ARG A 1 104 ? -1.661 1.226 22.110 1.00 92.19 104 ARG A C 1
ATOM 834 O O . ARG A 1 104 ? -1.887 0.228 21.424 1.00 92.19 104 ARG A O 1
ATOM 841 N N . PRO A 1 105 ? -0.587 2.009 21.906 1.00 92.00 105 PRO A N 1
ATOM 842 C CA . PRO A 1 105 ? 0.424 1.706 20.898 1.00 92.00 105 PRO A CA 1
ATOM 843 C C . PRO A 1 105 ? 1.089 0.346 21.137 1.00 92.00 105 PRO A C 1
ATOM 845 O O . PRO A 1 105 ? 1.573 0.062 22.236 1.00 92.00 105 PRO A O 1
ATOM 848 N N . LEU A 1 106 ? 1.156 -0.481 20.092 1.00 92.25 106 LEU A N 1
ATOM 849 C CA . LEU A 1 106 ? 1.756 -1.823 20.140 1.00 92.25 106 LEU A CA 1
ATOM 850 C C . LEU A 1 106 ? 3.229 -1.856 19.702 1.00 92.25 106 LEU A C 1
ATOM 852 O O . LEU A 1 106 ? 3.866 -2.907 19.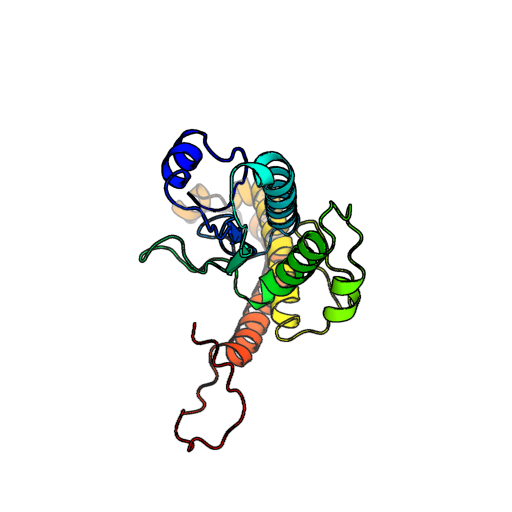742 1.00 92.25 106 LEU A O 1
ATOM 856 N N . GLN A 1 107 ? 3.784 -0.708 19.294 1.00 89.00 107 GLN A N 1
ATOM 857 C CA . GLN A 1 107 ? 5.211 -0.516 18.982 1.00 89.00 107 GLN A CA 1
ATOM 858 C C . GLN A 1 107 ? 5.784 -1.542 17.983 1.00 89.00 107 GLN A C 1
ATOM 860 O O . GLN A 1 107 ? 6.944 -1.934 18.065 1.00 89.00 107 GLN A O 1
ATOM 865 N N . GLY A 1 108 ? 4.968 -1.990 17.024 1.00 87.94 108 GLY A N 1
ATOM 866 C CA . GLY A 1 108 ? 5.385 -2.956 16.003 1.00 87.94 108 GLY A CA 1
ATOM 867 C C . GLY A 1 108 ? 5.188 -4.429 16.372 1.00 87.94 108 GLY A C 1
ATOM 868 O O . GLY A 1 108 ? 5.492 -5.290 15.549 1.00 87.94 108 GLY A O 1
ATOM 869 N N . ASN A 1 109 ? 4.664 -4.747 17.560 1.00 92.88 109 ASN A N 1
ATOM 870 C CA . ASN A 1 109 ? 4.381 -6.122 17.967 1.00 92.88 109 ASN A CA 1
ATOM 871 C C . ASN A 1 109 ? 2.880 -6.436 17.890 1.00 92.88 109 ASN A C 1
ATOM 873 O O . ASN A 1 109 ? 2.121 -6.045 18.771 1.00 92.88 109 ASN A O 1
ATOM 877 N N . TYR A 1 110 ? 2.486 -7.201 16.871 1.00 95.56 110 TYR A N 1
ATOM 878 C CA . TYR A 1 110 ? 1.086 -7.510 16.555 1.00 95.56 110 TYR A CA 1
ATOM 879 C C . TYR A 1 110 ? 0.789 -9.021 16.629 1.00 95.56 110 TYR A C 1
ATOM 881 O O . TYR A 1 110 ? 0.689 -9.675 15.588 1.00 95.56 110 TYR A O 1
ATOM 889 N N . PRO A 1 111 ? 0.755 -9.645 17.824 1.00 95.69 111 PRO A N 1
ATOM 890 C CA . PRO A 1 111 ? 0.512 -11.081 17.970 1.00 95.69 111 PRO A CA 1
ATOM 891 C C . PRO A 1 111 ? -0.791 -11.580 17.339 1.00 95.69 111 PRO A C 1
ATOM 893 O O . PRO A 1 111 ? -0.744 -12.607 16.665 1.00 95.69 111 PRO A O 1
ATOM 896 N N . LEU A 1 112 ? -1.914 -10.880 17.513 1.00 96.19 112 LEU A N 1
ATOM 897 C CA . LEU A 1 112 ? -3.199 -11.329 16.961 1.00 96.19 112 LEU A CA 1
ATOM 898 C C . LEU A 1 112 ? -3.221 -11.199 15.437 1.00 96.19 112 LEU A C 1
ATOM 900 O O . LEU A 1 112 ? -3.703 -12.090 14.741 1.00 96.19 112 LEU A O 1
ATOM 904 N N . SER A 1 113 ? -2.635 -10.126 14.907 1.00 95.75 113 SER A N 1
ATOM 905 C CA . SER A 1 113 ? -2.507 -9.938 13.461 1.00 95.75 113 SER A CA 1
ATOM 906 C C . SER A 1 113 ? -1.594 -10.989 12.840 1.00 95.75 113 SER A C 1
ATOM 908 O O . SER A 1 113 ? -1.884 -11.481 11.753 1.00 95.75 113 SER A O 1
ATOM 910 N N . ARG A 1 114 ? -0.501 -11.359 13.524 1.00 95.44 114 ARG A N 1
ATOM 911 C CA . ARG A 1 114 ? 0.404 -12.419 13.061 1.00 95.44 114 ARG A CA 1
ATOM 912 C C . ARG A 1 114 ? -0.294 -13.763 12.949 1.00 95.44 114 ARG A C 1
ATOM 914 O O . ARG A 1 114 ? -0.094 -14.460 11.961 1.00 95.44 114 ARG A O 1
ATOM 921 N N . ASP A 1 115 ? -1.099 -14.103 13.948 1.00 95.69 115 ASP A N 1
ATOM 922 C CA . ASP A 1 115 ? -1.866 -15.345 13.965 1.00 95.69 115 ASP A CA 1
ATOM 923 C C . ASP A 1 115 ? -2.921 -15.358 12.846 1.00 95.69 115 ASP A C 1
ATOM 925 O O . ASP A 1 115 ? -2.974 -16.284 12.038 1.00 95.69 115 ASP A O 1
ATOM 929 N N . ALA A 1 116 ? -3.676 -14.263 12.700 1.00 95.56 116 ALA A N 1
ATOM 930 C CA . ALA A 1 116 ? -4.717 -14.139 11.680 1.00 95.56 116 ALA A CA 1
ATOM 931 C C . ALA A 1 116 ? -4.180 -14.156 10.236 1.00 95.56 116 ALA A C 1
ATOM 933 O O . ALA A 1 116 ? -4.829 -14.698 9.343 1.00 95.56 116 ALA A O 1
ATOM 934 N N . LEU A 1 117 ? -3.015 -13.547 9.992 1.00 94.75 117 LEU A N 1
ATOM 935 C CA . LEU A 1 117 ? -2.392 -13.466 8.663 1.00 94.75 117 LEU A CA 1
ATOM 936 C C . LEU A 1 117 ? -1.412 -14.617 8.391 1.00 94.75 117 LEU A C 1
ATOM 938 O O . LEU A 1 117 ? -0.931 -14.744 7.263 1.00 94.75 117 LEU A O 1
ATOM 942 N N . GLN A 1 118 ? -1.085 -15.412 9.415 1.00 95.12 118 GLN A N 1
ATOM 943 C CA . GLN A 1 118 ? -0.068 -16.471 9.411 1.00 95.12 118 GLN A CA 1
ATOM 944 C C . GLN A 1 118 ? 1.316 -16.004 8.918 1.00 95.12 118 GLN A C 1
ATOM 946 O O . GLN A 1 118 ? 2.080 -16.769 8.338 1.00 95.12 118 GLN A O 1
ATOM 951 N N . CYS A 1 119 ? 1.647 -14.732 9.138 1.00 92.81 119 CYS A N 1
ATOM 952 C CA . CYS A 1 119 ? 2.935 -14.127 8.799 1.00 92.81 119 CYS A CA 1
ATOM 953 C C . CYS A 1 119 ? 3.210 -12.917 9.690 1.00 92.81 119 CYS A C 1
ATOM 955 O O . CYS A 1 119 ? 2.338 -12.464 10.424 1.00 92.81 119 CYS A O 1
ATOM 957 N N . THR A 1 120 ? 4.407 -12.340 9.590 1.00 91.38 120 THR A N 1
ATOM 958 C CA . THR A 1 120 ? 4.727 -11.072 10.257 1.00 91.38 120 THR A CA 1
ATOM 959 C C . THR A 1 120 ? 4.481 -9.902 9.307 1.00 91.38 120 THR A C 1
ATOM 961 O O . THR A 1 120 ? 5.340 -9.638 8.460 1.00 91.38 120 THR A O 1
ATOM 964 N N . PRO A 1 121 ? 3.338 -9.191 9.410 1.00 87.00 121 PRO A N 1
ATOM 965 C CA . PRO A 1 121 ? 3.084 -8.038 8.559 1.00 87.00 121 PRO A CA 1
ATOM 966 C C . PRO A 1 121 ? 4.105 -6.934 8.851 1.00 87.00 121 PRO A C 1
ATOM 968 O O . PRO A 1 121 ? 4.418 -6.645 10.007 1.00 87.00 121 PRO A O 1
ATOM 971 N N . SER A 1 122 ? 4.635 -6.310 7.800 1.00 88.56 122 SER A N 1
ATOM 972 C CA . SER A 1 122 ? 5.506 -5.146 7.953 1.00 88.56 122 SER A CA 1
ATOM 973 C C . SER A 1 122 ? 4.684 -3.918 8.342 1.00 88.56 122 SER A C 1
ATOM 975 O O . SER A 1 122 ? 3.618 -3.671 7.779 1.00 88.56 122 SER A O 1
ATOM 977 N N . THR A 1 123 ? 5.193 -3.109 9.270 1.00 89.19 123 THR A N 1
ATOM 978 C CA . THR A 1 123 ? 4.636 -1.779 9.563 1.00 89.19 123 THR A CA 1
ATOM 979 C C . THR A 1 123 ? 5.086 -0.733 8.542 1.00 89.19 123 THR A C 1
ATOM 981 O O . THR A 1 123 ? 4.414 0.281 8.350 1.00 89.19 123 THR A O 1
ATOM 984 N N . ALA A 1 124 ? 6.209 -0.981 7.865 1.00 88.38 124 ALA A N 1
ATOM 985 C CA . ALA A 1 124 ? 6.743 -0.131 6.813 1.00 88.38 124 ALA A CA 1
ATOM 986 C C . ALA A 1 124 ? 6.220 -0.553 5.435 1.00 88.38 124 ALA A C 1
ATOM 988 O O . ALA A 1 124 ? 5.885 -1.717 5.209 1.00 88.38 124 ALA A O 1
ATOM 989 N N . MET A 1 125 ? 6.227 0.385 4.487 1.00 84.94 125 MET A N 1
ATOM 990 C CA . MET A 1 125 ? 5.985 0.067 3.079 1.00 84.94 125 MET A CA 1
ATOM 991 C C . MET A 1 125 ? 7.041 -0.923 2.574 1.00 84.94 125 MET A C 1
ATOM 993 O O . MET A 1 125 ? 8.242 -0.661 2.667 1.00 84.94 125 MET A O 1
ATOM 997 N N . GLY A 1 126 ? 6.599 -2.052 2.027 1.00 80.69 126 GLY A N 1
ATOM 998 C CA . GLY A 1 126 ? 7.487 -3.086 1.510 1.00 80.69 126 GLY A CA 1
ATOM 999 C C . GLY A 1 126 ? 6.785 -4.425 1.331 1.00 80.69 126 GLY A C 1
ATOM 1000 O O . GLY A 1 126 ? 5.623 -4.588 1.697 1.00 80.69 126 GLY A O 1
ATOM 1001 N N . ALA A 1 127 ? 7.502 -5.379 0.740 1.00 74.69 127 ALA A N 1
ATOM 1002 C CA . ALA A 1 127 ? 6.998 -6.726 0.529 1.00 74.69 127 ALA A CA 1
ATOM 1003 C C . ALA A 1 127 ? 7.190 -7.592 1.780 1.00 74.69 127 ALA A C 1
ATOM 1005 O O . ALA A 1 127 ? 8.314 -7.791 2.241 1.00 74.69 127 ALA A O 1
ATOM 1006 N N . THR A 1 128 ? 6.083 -8.131 2.287 1.00 84.31 128 THR A N 1
ATOM 1007 C CA . THR A 1 128 ? 6.064 -9.269 3.208 1.00 84.31 128 THR A CA 1
ATOM 1008 C C . THR A 1 128 ? 5.596 -10.484 2.418 1.00 84.31 128 THR A C 1
ATOM 1010 O O . THR A 1 128 ? 4.612 -10.389 1.689 1.00 84.31 128 THR A O 1
ATOM 1013 N N . TYR A 1 129 ? 6.288 -11.610 2.571 1.00 88.50 129 TYR A N 1
ATOM 1014 C CA . TYR A 1 129 ? 5.976 -12.866 1.887 1.00 88.50 129 TYR A CA 1
ATOM 1015 C C . TYR A 1 129 ? 5.569 -13.948 2.887 1.00 88.50 129 TYR A C 1
ATOM 1017 O O . TYR A 1 129 ? 5.962 -13.894 4.055 1.00 88.50 129 TYR A O 1
ATOM 1025 N N . GLY A 1 130 ? 4.829 -14.949 2.410 1.00 89.00 130 GLY A N 1
ATOM 1026 C CA . GLY A 1 130 ? 4.472 -16.133 3.197 1.00 89.00 130 GLY A CA 1
ATOM 1027 C C . GLY A 1 130 ? 3.246 -15.941 4.087 1.00 89.00 130 GLY A C 1
ATOM 1028 O O . GLY A 1 130 ? 3.051 -16.702 5.026 1.00 89.00 130 GLY A O 1
ATOM 1029 N N . CYS A 1 131 ? 2.430 -14.925 3.807 1.00 91.94 131 CYS A N 1
ATOM 1030 C CA . CYS A 1 131 ? 1.148 -14.730 4.474 1.00 91.94 131 CYS A CA 1
ATOM 1031 C C . CYS A 1 131 ? 0.079 -15.661 3.910 1.00 91.94 131 CYS A C 1
ATOM 1033 O O . CYS A 1 131 ? 0.069 -15.951 2.716 1.00 91.94 131 CYS A O 1
ATOM 1035 N N . ILE A 1 132 ? -0.864 -16.078 4.753 1.00 94.44 132 ILE A N 1
ATOM 1036 C CA . ILE A 1 132 ? -1.950 -16.985 4.378 1.00 94.44 132 ILE A CA 1
ATOM 1037 C C . ILE A 1 132 ? -3.273 -16.319 4.749 1.00 94.44 132 ILE A C 1
ATOM 1039 O O . ILE A 1 132 ? -3.822 -16.496 5.831 1.00 94.44 132 ILE A O 1
ATOM 1043 N N . PHE A 1 133 ? -3.790 -15.522 3.816 1.00 93.50 133 PHE A N 1
ATOM 1044 C CA . PHE A 1 133 ? -5.117 -14.911 3.894 1.00 93.50 133 PHE A CA 1
ATOM 1045 C C . PHE A 1 133 ? -5.733 -14.771 2.489 1.00 93.50 133 PHE A C 1
ATOM 1047 O O . PHE A 1 133 ? -5.014 -14.862 1.484 1.00 93.50 133 PHE A O 1
ATOM 1054 N N . PRO A 1 134 ? -7.056 -14.562 2.357 1.00 92.69 134 PRO A N 1
ATOM 1055 C CA . PRO A 1 134 ? -7.691 -14.378 1.053 1.00 92.69 134 PRO A CA 1
ATOM 1056 C C . PRO A 1 134 ? -7.100 -13.182 0.292 1.00 92.69 134 PRO A C 1
ATOM 1058 O O . PRO A 1 134 ? -7.174 -12.043 0.742 1.00 92.69 134 PRO A O 1
ATOM 1061 N N . GLY A 1 135 ? -6.499 -13.441 -0.871 1.00 93.00 135 GLY A N 1
ATOM 1062 C CA . GLY A 1 135 ? -5.830 -12.411 -1.670 1.00 93.00 135 GLY A CA 1
ATOM 1063 C C . GLY A 1 135 ? -4.405 -12.053 -1.223 1.00 93.00 135 GLY A C 1
ATOM 1064 O O . GLY A 1 135 ? -3.853 -11.081 -1.737 1.00 93.00 135 GLY A O 1
ATOM 1065 N N . HIS A 1 136 ? -3.773 -12.841 -0.339 1.00 94.19 136 HIS A N 1
ATOM 1066 C CA . HIS A 1 136 ? -2.365 -12.652 0.052 1.00 94.19 136 HIS A CA 1
ATOM 1067 C C . HIS A 1 136 ? -1.423 -12.564 -1.155 1.00 94.19 136 HIS A C 1
ATOM 1069 O O . HIS A 1 136 ? -0.515 -11.739 -1.164 1.00 94.19 136 HIS A O 1
ATOM 1075 N N . ARG A 1 137 ? -1.686 -13.332 -2.222 1.00 95.19 137 ARG A N 1
ATOM 1076 C CA . ARG A 1 137 ? -0.869 -13.281 -3.435 1.00 95.19 137 ARG A CA 1
ATOM 1077 C C . ARG A 1 137 ? -0.909 -11.912 -4.116 1.00 95.19 137 ARG A C 1
ATOM 1079 O O . ARG A 1 137 ? 0.126 -11.409 -4.536 1.00 95.19 137 ARG A O 1
ATOM 1086 N N . VAL A 1 138 ? -2.080 -11.273 -4.174 1.00 95.06 138 VAL A N 1
ATOM 1087 C CA . VAL A 1 138 ? -2.222 -9.904 -4.700 1.00 95.06 138 VAL A CA 1
ATOM 1088 C C . VAL A 1 138 ? -1.448 -8.909 -3.835 1.00 95.06 138 VAL A C 1
ATOM 1090 O O . VAL A 1 138 ? -0.770 -8.036 -4.373 1.00 95.06 138 VAL A O 1
ATOM 1093 N N . TYR A 1 139 ? -1.508 -9.059 -2.509 1.00 94.44 139 TYR A N 1
ATOM 1094 C CA . TYR A 1 139 ? -0.726 -8.243 -1.578 1.00 94.44 139 TYR A CA 1
ATOM 1095 C C . TYR A 1 139 ? 0.788 -8.377 -1.821 1.00 94.44 139 TYR A C 1
ATOM 1097 O O . 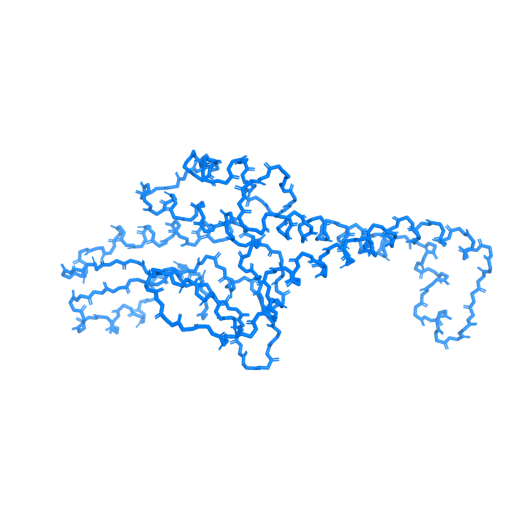TYR A 1 139 ? 1.474 -7.361 -1.944 1.00 94.44 139 TYR A O 1
ATOM 1105 N N . GLU A 1 140 ? 1.307 -9.600 -1.940 1.00 94.44 140 GLU A N 1
ATOM 1106 C CA . GLU A 1 140 ? 2.728 -9.853 -2.214 1.00 94.44 140 GLU A CA 1
ATOM 1107 C C . GLU A 1 140 ? 3.165 -9.216 -3.539 1.00 94.44 140 GLU A C 1
ATOM 1109 O O . GLU A 1 140 ? 4.126 -8.447 -3.577 1.00 94.44 140 GLU A O 1
ATOM 1114 N N . LEU A 1 141 ? 2.418 -9.480 -4.615 1.00 95.25 141 LEU A N 1
ATOM 1115 C CA . LEU A 1 141 ? 2.729 -9.003 -5.962 1.00 95.25 141 LEU A CA 1
ATOM 1116 C C . LEU A 1 141 ? 2.700 -7.471 -6.069 1.00 95.25 141 LEU A C 1
ATOM 1118 O O . LEU A 1 141 ? 3.562 -6.883 -6.722 1.00 95.25 141 LEU A O 1
ATOM 1122 N N . ILE A 1 142 ? 1.737 -6.807 -5.420 1.00 95.19 142 ILE A N 1
ATOM 1123 C CA . ILE A 1 142 ? 1.642 -5.339 -5.419 1.00 95.19 142 ILE A CA 1
ATOM 1124 C C . ILE A 1 142 ? 2.821 -4.705 -4.680 1.00 95.19 142 ILE A C 1
ATOM 1126 O O . ILE A 1 142 ? 3.379 -3.708 -5.149 1.00 95.19 142 ILE A O 1
ATOM 1130 N N . ASN A 1 143 ? 3.222 -5.272 -3.543 1.00 94.12 143 ASN A N 1
ATOM 1131 C CA . ASN A 1 143 ? 4.363 -4.749 -2.802 1.00 94.12 143 ASN A CA 1
ATOM 1132 C C . ASN A 1 143 ? 5.694 -5.047 -3.506 1.00 94.12 143 ASN A C 1
ATOM 1134 O O . ASN A 1 143 ? 6.582 -4.192 -3.496 1.00 94.12 143 ASN A O 1
ATOM 1138 N N . GLU A 1 144 ? 5.822 -6.198 -4.175 1.00 94.19 144 GLU A N 1
ATOM 1139 C CA . GLU A 1 144 ? 6.964 -6.468 -5.055 1.00 94.19 144 GLU A CA 1
ATOM 1140 C C . GLU A 1 144 ? 7.012 -5.437 -6.195 1.00 94.19 144 GLU A C 1
ATOM 1142 O O . GLU A 1 144 ? 8.046 -4.805 -6.416 1.00 94.19 144 GLU A O 1
ATOM 1147 N N . TYR A 1 145 ? 5.883 -5.183 -6.867 1.00 95.12 145 TYR A N 1
ATOM 1148 C CA . TYR A 1 145 ? 5.794 -4.170 -7.921 1.00 95.12 145 TYR A CA 1
ATOM 1149 C C . TYR A 1 145 ? 6.187 -2.779 -7.419 1.00 95.12 145 TYR A C 1
ATOM 1151 O O . TYR A 1 145 ? 6.933 -2.075 -8.098 1.00 95.12 145 TYR A O 1
ATOM 1159 N N . TRP A 1 146 ? 5.757 -2.385 -6.217 1.00 94.25 146 TRP A N 1
ATOM 1160 C CA . TRP A 1 146 ? 6.163 -1.114 -5.617 1.00 94.25 146 TRP A CA 1
ATOM 1161 C C . TRP A 1 146 ? 7.691 -1.003 -5.478 1.00 94.25 146 TRP A C 1
ATOM 1163 O O . TRP A 1 146 ? 8.266 0.018 -5.868 1.00 94.25 146 TRP A O 1
ATOM 1173 N N . GLN A 1 147 ? 8.356 -2.061 -4.997 1.00 93.19 147 GLN A N 1
ATOM 1174 C CA . GLN A 1 147 ? 9.819 -2.107 -4.879 1.00 93.19 147 GLN A CA 1
ATOM 1175 C C . GLN A 1 147 ? 10.502 -2.039 -6.253 1.00 93.19 147 GLN A C 1
ATOM 1177 O O . GLN A 1 147 ? 11.417 -1.236 -6.442 1.00 93.19 147 GLN A O 1
ATOM 1182 N N . ARG A 1 148 ? 10.035 -2.829 -7.230 1.00 94.56 148 ARG A N 1
ATOM 1183 C CA . ARG A 1 148 ? 10.586 -2.847 -8.599 1.00 94.56 148 ARG A CA 1
ATOM 1184 C C . ARG A 1 148 ? 10.405 -1.514 -9.313 1.00 94.56 148 ARG A C 1
ATOM 1186 O O . ARG A 1 148 ? 11.342 -1.028 -9.940 1.00 94.56 148 ARG A O 1
ATOM 1193 N N . ARG A 1 149 ? 9.234 -0.890 -9.169 1.00 93.94 149 ARG A N 1
ATOM 1194 C CA . ARG A 1 149 ? 8.950 0.432 -9.731 1.00 93.94 149 ARG A CA 1
ATOM 1195 C C . ARG A 1 149 ? 9.896 1.480 -9.159 1.00 93.94 149 ARG A C 1
ATOM 1197 O O . ARG A 1 149 ? 10.435 2.263 -9.927 1.00 93.94 149 ARG A O 1
ATOM 1204 N N . LYS A 1 150 ? 10.139 1.463 -7.843 1.00 93.38 150 LYS A N 1
ATOM 1205 C CA . LYS A 1 150 ? 11.095 2.373 -7.197 1.00 93.38 150 LYS A CA 1
ATOM 1206 C C . LYS A 1 150 ? 12.519 2.174 -7.730 1.00 93.38 150 LYS A C 1
ATOM 1208 O O . LYS A 1 150 ? 13.168 3.159 -8.052 1.00 93.38 150 LYS A O 1
ATOM 1213 N N . GLN A 1 151 ? 12.970 0.926 -7.877 1.00 93.12 151 GLN A N 1
ATOM 1214 C CA . GLN A 1 151 ? 14.289 0.610 -8.446 1.00 93.12 151 GLN A CA 1
ATOM 1215 C C . GLN A 1 151 ? 14.434 1.108 -9.890 1.00 93.12 151 GLN A C 1
ATOM 1217 O O . GLN A 1 151 ? 15.437 1.729 -10.219 1.00 93.12 151 GLN A O 1
ATOM 1222 N N . LEU A 1 152 ? 13.429 0.873 -10.741 1.00 94.19 152 LEU A N 1
ATOM 1223 C CA . LEU A 1 152 ? 13.428 1.372 -12.118 1.00 94.19 152 LEU A CA 1
ATOM 1224 C C . LEU A 1 152 ? 13.437 2.906 -12.158 1.00 94.19 152 LEU A C 1
ATOM 1226 O O . LEU A 1 152 ? 14.102 3.498 -12.999 1.00 94.19 152 LEU A O 1
ATOM 1230 N N . GLN A 1 153 ? 12.696 3.551 -11.260 1.00 93.50 153 GLN A N 1
ATOM 1231 C CA . GLN A 1 153 ? 12.638 5.007 -11.186 1.00 93.50 153 GLN A CA 1
ATOM 1232 C C . GLN A 1 153 ? 13.997 5.600 -10.795 1.00 93.50 153 GLN A C 1
ATOM 1234 O O . GLN A 1 153 ? 14.457 6.517 -11.461 1.00 93.50 153 GLN A O 1
ATOM 1239 N N . GLN A 1 154 ? 14.673 5.002 -9.809 1.00 93.44 154 GLN A N 1
ATOM 1240 C CA . GLN A 1 154 ? 16.041 5.367 -9.429 1.00 93.44 154 GLN A CA 1
ATOM 1241 C C . GLN A 1 154 ? 17.028 5.151 -10.579 1.00 93.44 154 GLN A C 1
ATOM 1243 O O . GLN A 1 154 ? 17.763 6.064 -10.920 1.00 93.44 154 GLN A O 1
ATOM 1248 N N . TYR A 1 155 ? 16.989 3.992 -11.248 1.00 93.12 155 TYR A N 1
ATOM 1249 C CA . TYR A 1 155 ? 17.836 3.737 -12.419 1.00 93.12 155 TYR A CA 1
ATOM 1250 C C . TYR A 1 155 ? 17.651 4.804 -13.508 1.00 93.12 155 TYR A C 1
ATOM 1252 O O . TYR A 1 155 ? 18.625 5.317 -14.049 1.00 93.12 155 TYR A O 1
ATOM 1260 N N . ARG A 1 156 ? 16.401 5.192 -13.790 1.00 91.31 156 ARG A N 1
ATOM 1261 C CA . ARG A 1 156 ? 16.106 6.252 -14.761 1.00 91.31 156 ARG A CA 1
ATOM 1262 C C . ARG A 1 156 ? 16.634 7.623 -14.340 1.00 91.31 156 ARG A C 1
ATOM 1264 O O . ARG A 1 156 ? 16.959 8.423 -15.205 1.00 91.31 156 ARG A O 1
ATOM 1271 N N . GLU A 1 157 ? 16.670 7.921 -13.048 1.00 90.88 157 GLU A N 1
ATOM 1272 C CA . GLU A 1 157 ? 17.146 9.210 -12.535 1.00 90.88 157 GLU A CA 1
ATOM 1273 C C . GLU A 1 157 ? 18.679 9.265 -12.458 1.00 90.88 157 GLU A C 1
ATOM 1275 O O . GLU A 1 157 ? 19.268 10.282 -12.819 1.00 90.88 157 GLU A O 1
ATOM 1280 N N . ASP A 1 158 ? 19.322 8.166 -12.063 1.00 92.88 158 ASP A N 1
ATOM 1281 C CA . ASP A 1 158 ? 20.747 8.135 -11.722 1.00 92.88 158 ASP A CA 1
ATOM 1282 C C . ASP A 1 158 ? 21.662 7.759 -12.905 1.00 92.88 158 ASP A C 1
ATOM 1284 O O . ASP A 1 158 ? 22.843 8.116 -12.913 1.00 92.88 158 ASP A O 1
ATOM 1288 N N . ASP A 1 159 ? 21.157 7.041 -13.916 1.00 93.50 159 ASP A N 1
ATOM 1289 C CA . ASP A 1 159 ? 21.989 6.534 -15.011 1.00 93.50 159 ASP A CA 1
ATOM 1290 C C . ASP A 1 159 ? 22.254 7.598 -16.090 1.00 93.50 159 ASP A C 1
ATOM 1292 O O . ASP A 1 159 ? 21.366 8.034 -16.828 1.00 93.50 159 ASP A O 1
ATOM 1296 N N . PHE A 1 160 ? 23.512 8.032 -16.190 1.00 92.31 160 PHE A N 1
ATOM 1297 C CA . PHE A 1 160 ? 23.929 9.081 -17.122 1.00 92.31 160 PHE A CA 1
ATOM 1298 C C . PHE A 1 160 ? 23.930 8.624 -18.589 1.00 92.31 160 PHE A C 1
ATOM 1300 O O . PHE A 1 160 ? 23.738 9.460 -19.475 1.00 92.31 160 PHE A O 1
ATOM 1307 N N . GLU A 1 161 ? 24.136 7.332 -18.872 1.00 92.56 161 GLU A N 1
ATOM 1308 C CA . GLU A 1 161 ? 24.106 6.812 -20.245 1.00 92.56 161 GLU A CA 1
ATOM 1309 C C . GLU A 1 161 ? 22.660 6.810 -20.767 1.00 92.56 161 GLU A C 1
ATOM 1311 O O . GLU A 1 161 ? 22.372 7.349 -21.838 1.00 92.56 161 GLU A O 1
ATOM 1316 N N . LEU A 1 162 ? 21.714 6.320 -19.968 1.00 91.56 162 LEU A N 1
ATOM 1317 C CA . LEU A 1 162 ? 20.287 6.375 -20.262 1.00 91.56 162 LEU A CA 1
ATOM 1318 C C . LEU A 1 162 ? 19.806 7.820 -20.419 1.00 91.56 162 LEU A C 1
ATOM 1320 O O . LEU A 1 162 ? 19.151 8.151 -21.408 1.00 91.56 162 LEU A O 1
ATOM 1324 N N . ASN A 1 163 ? 20.186 8.707 -19.500 1.00 91.75 163 ASN A N 1
ATOM 1325 C CA . ASN A 1 163 ? 19.767 10.107 -19.545 1.00 91.75 163 ASN A CA 1
ATOM 1326 C C . ASN A 1 163 ? 20.409 10.920 -20.676 1.00 91.75 163 ASN A C 1
ATOM 1328 O O . ASN A 1 163 ? 19.858 11.952 -21.058 1.00 91.75 163 ASN A O 1
ATOM 1332 N N . GLY A 1 164 ? 21.537 10.475 -21.232 1.00 92.38 164 GLY A N 1
ATOM 1333 C CA . GLY A 1 164 ? 22.157 11.092 -22.403 1.00 92.38 164 GLY A CA 1
ATOM 1334 C C . GLY A 1 164 ? 21.566 10.588 -23.721 1.00 92.38 164 GLY A C 1
ATOM 1335 O O . GLY A 1 164 ? 21.124 11.380 -24.557 1.00 92.38 164 GLY A O 1
ATOM 1336 N N . TRP A 1 165 ? 21.532 9.265 -23.899 1.00 93.44 165 TRP A N 1
ATOM 1337 C CA . TRP A 1 165 ? 21.275 8.612 -25.191 1.00 93.44 165 TRP A CA 1
ATOM 1338 C C . TRP A 1 165 ? 19.860 8.051 -25.352 1.00 93.44 165 TRP A C 1
ATOM 1340 O O . TRP A 1 165 ? 19.456 7.742 -26.473 1.00 93.44 165 TRP A O 1
ATOM 1350 N N . LEU A 1 166 ? 19.079 7.989 -24.274 1.00 90.94 166 LEU A N 1
ATOM 1351 C CA . LEU A 1 166 ? 17.646 7.681 -24.295 1.00 90.94 166 LEU A CA 1
ATOM 1352 C C . LEU A 1 166 ? 16.809 8.843 -23.728 1.00 90.94 166 LEU A C 1
ATOM 1354 O O . LEU A 1 166 ? 15.728 8.657 -23.169 1.00 90.94 166 LEU A O 1
ATOM 1358 N N . SER A 1 167 ? 17.333 10.063 -23.847 1.00 91.06 167 SER A N 1
ATOM 1359 C CA . SER A 1 167 ? 16.663 11.275 -23.388 1.00 91.06 167 SER A CA 1
ATOM 1360 C C . SER A 1 167 ? 15.437 11.618 -24.238 1.00 91.06 167 SER A C 1
ATOM 1362 O O . SER A 1 167 ? 15.315 11.220 -25.398 1.00 91.06 167 SER A O 1
ATOM 1364 N N . ARG A 1 168 ? 14.563 12.481 -23.707 1.00 90.31 168 ARG A N 1
ATOM 1365 C CA . ARG A 1 168 ? 13.423 13.031 -24.462 1.00 90.31 168 ARG A CA 1
ATOM 1366 C C . ARG A 1 168 ? 13.852 13.749 -25.751 1.00 90.31 168 ARG A C 1
ATOM 1368 O O . ARG A 1 168 ? 13.102 13.765 -26.723 1.00 90.31 168 ARG A O 1
ATOM 1375 N N . VAL A 1 169 ? 15.044 14.355 -25.771 1.00 91.56 169 VAL A N 1
ATOM 1376 C CA . VAL A 1 169 ? 15.594 15.003 -26.975 1.00 91.56 169 VAL A CA 1
ATOM 1377 C C . VAL A 1 169 ? 15.962 13.947 -28.017 1.00 91.56 169 VAL A C 1
ATOM 1379 O O . VAL A 1 169 ? 15.557 14.082 -29.169 1.00 91.56 169 VAL A O 1
ATOM 1382 N N . ALA A 1 170 ? 16.654 12.878 -27.609 1.00 92.06 170 ALA A N 1
ATOM 1383 C CA . ALA A 1 170 ? 16.997 11.759 -28.489 1.00 92.06 170 ALA A CA 1
ATOM 1384 C C . ALA A 1 170 ? 15.742 11.102 -29.097 1.00 92.06 170 ALA A C 1
ATOM 1386 O O . ALA A 1 170 ? 15.708 10.841 -30.299 1.00 92.06 170 ALA A O 1
ATOM 1387 N N . GLU A 1 171 ? 14.687 10.925 -28.294 1.00 89.88 171 GLU A N 1
ATOM 1388 C CA . GLU A 1 171 ? 13.378 10.430 -28.744 1.00 89.88 171 GLU A CA 1
ATOM 1389 C C . GLU A 1 171 ? 12.722 11.380 -29.762 1.00 89.88 171 GLU A C 1
ATOM 1391 O O . GLU A 1 171 ? 12.314 10.952 -30.840 1.00 89.88 171 GLU A O 1
ATOM 1396 N N . THR A 1 172 ? 12.685 12.686 -29.466 1.00 96.00 172 THR A N 1
ATOM 1397 C CA . THR A 1 172 ? 12.042 13.701 -30.326 1.00 96.00 172 THR A CA 1
ATOM 1398 C C . THR A 1 172 ? 12.675 13.773 -31.715 1.00 96.00 172 THR A C 1
ATOM 1400 O O . THR A 1 172 ? 11.966 13.901 -32.711 1.00 96.00 172 THR A O 1
ATOM 1403 N N . TYR A 1 173 ? 14.003 13.684 -31.793 1.00 93.81 173 TYR A N 1
ATOM 1404 C CA . TYR A 1 173 ? 14.737 13.743 -33.060 1.00 93.81 173 TYR A CA 1
ATOM 1405 C C . TYR A 1 173 ? 15.023 12.362 -33.664 1.00 93.81 173 TYR A C 1
ATOM 1407 O O . TYR A 1 173 ? 15.672 12.286 -34.705 1.00 93.81 173 TYR A O 1
ATOM 1415 N N . SER A 1 174 ? 14.537 11.277 -33.041 1.00 92.69 174 SER A N 1
ATOM 1416 C CA . SER A 1 174 ? 14.801 9.891 -33.463 1.00 92.69 174 SER A CA 1
ATOM 1417 C C . SER A 1 174 ? 16.293 9.624 -33.715 1.00 92.69 174 SER A C 1
ATOM 1419 O O . SER A 1 174 ? 16.672 8.951 -34.672 1.00 92.69 174 SER A O 1
ATOM 1421 N N . SER A 1 175 ? 17.152 10.197 -32.869 1.00 92.81 175 SER A N 1
ATOM 1422 C CA . SER A 1 175 ? 18.603 10.195 -33.044 1.00 92.81 175 SER A CA 1
ATOM 1423 C C . SER A 1 175 ? 19.296 9.754 -31.761 1.00 92.81 175 SER A C 1
ATOM 1425 O O . SER A 1 175 ? 19.133 10.388 -30.719 1.00 92.81 175 SER A O 1
ATOM 1427 N N . THR A 1 176 ? 20.104 8.699 -31.842 1.00 94.25 176 THR A N 1
ATOM 1428 C CA . THR A 1 176 ? 20.907 8.188 -30.726 1.00 94.25 176 THR A CA 1
ATOM 1429 C C . THR A 1 176 ? 22.146 7.449 -31.241 1.00 94.25 176 THR A C 1
ATOM 1431 O O . THR A 1 176 ? 22.294 7.229 -32.443 1.00 94.25 176 THR A O 1
ATOM 1434 N N . SER A 1 177 ? 23.060 7.085 -30.343 1.00 93.62 177 SER A N 1
ATOM 1435 C CA . SER A 1 177 ? 24.256 6.307 -30.668 1.00 93.62 177 SER A CA 1
ATOM 1436 C C . SER A 1 177 ? 24.018 4.835 -30.364 1.00 93.62 177 SER A C 1
ATOM 1438 O O . SER A 1 177 ? 23.802 4.475 -29.206 1.00 93.62 177 SER A O 1
ATOM 1440 N N . GLN A 1 178 ? 24.127 3.986 -31.389 1.00 92.69 178 GLN A N 1
ATOM 1441 C CA . GLN A 1 178 ? 23.904 2.542 -31.271 1.00 92.69 178 GLN A CA 1
ATOM 1442 C C . GLN A 1 178 ? 24.747 1.907 -30.156 1.00 92.69 178 GLN A C 1
ATOM 1444 O O . GLN A 1 178 ? 24.231 1.120 -29.376 1.00 92.69 178 GLN A O 1
ATOM 1449 N N . TRP A 1 179 ? 26.012 2.317 -30.008 1.00 93.56 179 TRP A N 1
ATOM 1450 C CA . TRP A 1 179 ? 26.909 1.756 -28.991 1.00 93.56 179 TRP A CA 1
ATOM 1451 C C . TRP A 1 179 ? 26.409 1.956 -27.554 1.00 93.56 179 TRP A C 1
ATOM 1453 O O . TRP A 1 179 ? 26.614 1.093 -26.706 1.00 93.56 179 TRP A O 1
ATOM 1463 N N . TYR A 1 180 ? 25.758 3.087 -27.267 1.00 94.00 180 TYR A N 1
ATOM 1464 C CA . TYR A 1 180 ? 25.168 3.324 -25.947 1.00 94.00 180 TYR A CA 1
ATOM 1465 C C . TYR A 1 180 ? 23.848 2.572 -25.786 1.00 94.00 180 TYR A C 1
ATOM 1467 O O . TYR A 1 180 ? 23.582 2.048 -24.709 1.00 94.00 180 TYR A O 1
ATOM 1475 N N . ILE A 1 181 ? 23.052 2.458 -26.852 1.00 93.00 181 ILE A N 1
ATOM 1476 C CA . ILE A 1 181 ? 21.824 1.654 -26.831 1.00 93.00 181 ILE A CA 1
ATOM 1477 C C . ILE A 1 181 ? 22.130 0.193 -26.494 1.00 93.00 181 ILE A C 1
ATOM 1479 O O . ILE A 1 181 ? 21.501 -0.348 -25.588 1.00 93.00 181 ILE A O 1
ATOM 1483 N N . ASP A 1 182 ? 23.156 -0.394 -27.113 1.00 94.56 182 ASP A N 1
ATOM 1484 C CA . ASP A 1 182 ? 23.569 -1.782 -26.862 1.00 94.56 182 ASP A CA 1
ATOM 1485 C C . ASP A 1 182 ? 23.972 -2.027 -25.389 1.00 94.56 182 ASP A C 1
ATOM 1487 O O . ASP A 1 182 ? 23.888 -3.150 -24.891 1.00 94.56 182 ASP A O 1
ATOM 1491 N N . LYS A 1 183 ? 24.397 -0.981 -24.664 1.00 93.12 183 LYS A N 1
ATOM 1492 C CA . LYS A 1 183 ? 24.684 -1.051 -23.221 1.00 93.12 183 LYS A CA 1
ATOM 1493 C C . LYS A 1 183 ? 23.453 -0.859 -22.342 1.00 93.12 183 LYS A C 1
ATOM 1495 O O . LYS A 1 183 ? 23.342 -1.501 -21.298 1.00 93.12 183 LYS A O 1
ATOM 1500 N N . ILE A 1 184 ? 22.567 0.055 -22.731 1.00 93.88 184 ILE A N 1
ATOM 1501 C CA . ILE A 1 184 ? 21.372 0.422 -21.963 1.00 93.88 184 ILE A CA 1
ATOM 1502 C C . ILE A 1 184 ? 20.327 -0.697 -22.036 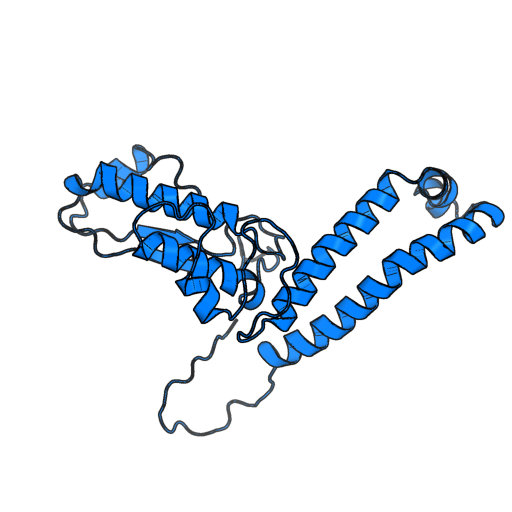1.00 93.88 184 ILE A C 1
ATOM 1504 O O . ILE A 1 184 ? 19.675 -1.002 -21.037 1.00 93.88 184 ILE A O 1
ATOM 1508 N N . GLU A 1 185 ? 20.174 -1.330 -23.200 1.00 92.94 185 GLU A N 1
ATOM 1509 C CA . GLU A 1 185 ? 19.137 -2.332 -23.454 1.00 92.94 185 GLU A CA 1
ATOM 1510 C C . GLU A 1 185 ? 19.155 -3.495 -22.440 1.00 92.94 185 GLU A C 1
ATOM 1512 O O . GLU A 1 185 ? 18.114 -3.727 -21.822 1.00 92.94 185 GLU A O 1
ATOM 1517 N N . PRO A 1 186 ? 20.289 -4.167 -22.141 1.00 94.62 186 PRO A N 1
ATOM 1518 C CA . PRO A 1 186 ? 20.322 -5.238 -21.141 1.00 94.62 186 PRO A CA 1
ATOM 1519 C C . PRO A 1 186 ? 19.896 -4.801 -19.731 1.00 94.62 186 PRO A C 1
ATOM 1521 O O . PRO A 1 186 ? 19.285 -5.585 -18.999 1.00 94.62 186 PRO A O 1
ATOM 1524 N N . LEU A 1 187 ? 20.210 -3.560 -19.338 1.00 93.06 187 LEU A N 1
ATOM 1525 C CA . LEU A 1 187 ? 19.844 -3.003 -18.031 1.00 93.06 187 LEU A CA 1
ATOM 1526 C C . LEU A 1 187 ? 18.349 -2.681 -17.966 1.00 93.06 187 LEU A C 1
ATOM 1528 O O . LEU A 1 187 ? 17.681 -3.019 -16.985 1.00 93.06 187 LEU A O 1
ATOM 1532 N N . LEU A 1 188 ? 17.795 -2.098 -19.032 1.00 92.06 188 LEU A N 1
ATOM 1533 C CA . LEU A 1 188 ? 16.350 -1.914 -19.162 1.00 92.06 188 LEU A CA 1
ATOM 1534 C C . LEU A 1 188 ? 15.618 -3.255 -19.101 1.00 92.06 188 LEU A C 1
ATOM 1536 O O . LEU A 1 188 ? 14.649 -3.392 -18.354 1.00 92.06 188 LEU A O 1
ATOM 1540 N N . ASP A 1 189 ? 16.120 -4.261 -19.813 1.00 94.31 189 ASP A N 1
ATOM 1541 C CA . ASP A 1 189 ? 15.574 -5.615 -19.827 1.00 94.31 189 ASP A CA 1
ATOM 1542 C C . ASP A 1 189 ? 15.582 -6.264 -18.439 1.00 94.31 189 ASP A C 1
ATOM 1544 O O . ASP A 1 189 ? 14.614 -6.924 -18.042 1.00 94.31 189 ASP A O 1
ATOM 1548 N N . TYR A 1 190 ? 16.663 -6.060 -17.683 1.00 94.25 190 TYR A N 1
ATOM 1549 C CA . TYR A 1 190 ? 16.794 -6.527 -16.307 1.00 94.25 190 TYR A CA 1
ATOM 1550 C C . TYR A 1 190 ? 15.691 -5.959 -15.400 1.00 94.25 190 TYR A C 1
ATOM 1552 O O . TYR A 1 190 ? 15.124 -6.693 -14.586 1.00 94.25 190 TYR A O 1
ATOM 1560 N N . HIS A 1 191 ? 15.326 -4.685 -15.571 1.00 93.94 191 HIS A N 1
ATOM 1561 C CA . HIS A 1 191 ? 14.238 -4.060 -14.815 1.00 93.94 191 HIS A CA 1
ATOM 1562 C C . HIS A 1 191 ? 12.839 -4.396 -15.356 1.00 93.94 191 HIS A C 1
ATOM 1564 O O . HIS A 1 191 ? 11.899 -4.552 -14.570 1.00 93.94 191 HIS A O 1
ATOM 1570 N N . ALA A 1 192 ? 12.682 -4.521 -16.675 1.00 92.88 192 ALA A N 1
ATOM 1571 C CA . ALA A 1 192 ? 11.389 -4.702 -17.328 1.00 92.88 192 ALA A CA 1
ATOM 1572 C C . ALA A 1 192 ? 10.835 -6.128 -17.177 1.00 92.88 192 ALA A C 1
ATOM 1574 O O . ALA A 1 192 ? 9.653 -6.300 -16.869 1.00 92.88 192 ALA A O 1
ATOM 1575 N N . LYS A 1 193 ? 11.677 -7.164 -17.322 1.00 95.50 193 LYS A N 1
ATOM 1576 C CA . LYS A 1 193 ? 11.251 -8.578 -17.258 1.00 95.50 193 LYS A CA 1
ATOM 1577 C C . LYS A 1 193 ? 10.484 -8.926 -15.970 1.00 95.50 193 LYS A C 1
ATOM 1579 O O . LYS A 1 193 ? 9.403 -9.516 -16.076 1.00 95.50 193 LYS A O 1
ATOM 1584 N N . PRO A 1 194 ? 10.948 -8.543 -14.760 1.00 95.44 194 PRO A N 1
ATOM 1585 C CA . PRO A 1 194 ? 10.185 -8.760 -13.533 1.00 95.44 194 PRO A CA 1
ATOM 1586 C C . PRO A 1 194 ? 8.833 -8.041 -13.520 1.00 95.44 194 PRO A C 1
ATOM 1588 O O . PRO A 1 194 ? 7.861 -8.608 -13.029 1.00 95.44 194 PRO A O 1
ATOM 1591 N N . ILE A 1 195 ? 8.747 -6.824 -14.066 1.00 95.88 195 ILE A N 1
ATOM 1592 C CA . ILE A 1 195 ? 7.507 -6.035 -14.086 1.00 95.88 195 ILE A CA 1
ATOM 1593 C C . ILE A 1 195 ? 6.465 -6.684 -15.006 1.00 95.88 195 ILE A C 1
ATOM 1595 O O . ILE A 1 195 ? 5.317 -6.835 -14.594 1.00 95.88 195 ILE A O 1
ATOM 1599 N N . PHE A 1 196 ? 6.855 -7.149 -16.197 1.00 95.88 196 PHE A N 1
ATOM 1600 C CA . PHE A 1 196 ? 5.936 -7.860 -17.098 1.00 95.88 196 PHE A CA 1
ATOM 1601 C C . PHE A 1 196 ? 5.427 -9.176 -16.503 1.00 95.88 196 PHE A C 1
ATOM 1603 O O . PHE A 1 196 ? 4.248 -9.514 -16.634 1.00 95.88 196 PHE A O 1
ATOM 1610 N N . ARG A 1 197 ? 6.296 -9.911 -15.798 1.00 96.62 197 ARG A N 1
ATOM 1611 C CA . ARG A 1 197 ? 5.889 -11.097 -15.035 1.00 96.62 197 ARG A CA 1
ATOM 1612 C C . ARG A 1 197 ? 4.842 -10.731 -13.979 1.00 96.62 197 ARG A C 1
ATOM 1614 O O . ARG A 1 197 ? 3.795 -11.373 -13.916 1.00 96.62 197 ARG A O 1
ATOM 1621 N N . LEU A 1 198 ? 5.119 -9.698 -13.180 1.00 96.62 198 LEU A N 1
ATOM 1622 C CA . LEU A 1 198 ? 4.219 -9.223 -12.128 1.00 96.62 198 LEU A CA 1
ATOM 1623 C C . LEU A 1 198 ? 2.865 -8.795 -12.688 1.00 96.62 198 LEU A C 1
ATOM 1625 O O . LEU A 1 198 ? 1.846 -9.145 -12.106 1.00 96.62 198 LEU A O 1
ATOM 1629 N N . GLU A 1 199 ? 2.836 -8.096 -13.824 1.00 95.94 199 GLU A N 1
ATOM 1630 C CA . GLU A 1 199 ? 1.589 -7.711 -14.486 1.00 95.94 199 GLU A CA 1
ATOM 1631 C C . GLU A 1 199 ? 0.732 -8.938 -14.828 1.00 95.94 199 GLU A C 1
ATOM 1633 O O . GLU A 1 199 ? -0.451 -8.983 -14.486 1.00 95.94 199 GLU A O 1
ATOM 1638 N N . LYS A 1 200 ? 1.327 -9.954 -15.466 1.00 96.44 200 LYS A N 1
ATOM 1639 C CA . LYS A 1 200 ? 0.617 -11.181 -15.854 1.00 96.44 200 LYS A CA 1
ATOM 1640 C C . LYS A 1 200 ? 0.071 -11.932 -14.637 1.00 96.44 200 LYS A C 1
ATOM 1642 O O . LYS A 1 200 ? -1.084 -12.359 -14.650 1.00 96.44 200 LYS A O 1
ATOM 1647 N N . GLU A 1 201 ? 0.883 -12.083 -13.593 1.00 96.50 201 GLU A N 1
ATOM 1648 C CA . GLU A 1 201 ? 0.469 -12.746 -12.351 1.00 96.50 201 GLU A CA 1
ATOM 1649 C C . GLU A 1 201 ? -0.628 -11.952 -11.624 1.00 96.50 201 GLU A C 1
ATOM 1651 O O . GLU A 1 201 ? -1.620 -12.534 -11.186 1.00 96.50 201 GLU A O 1
ATOM 1656 N N . LEU A 1 202 ? -0.506 -10.621 -11.555 1.00 95.06 202 LEU A N 1
ATOM 1657 C CA . LEU A 1 202 ? -1.513 -9.752 -10.943 1.00 95.06 202 LEU A CA 1
ATOM 1658 C C . LEU A 1 202 ? -2.853 -9.832 -11.663 1.00 95.06 202 LEU A C 1
ATOM 1660 O O . LEU A 1 202 ? -3.878 -9.923 -10.994 1.00 95.06 202 LEU A O 1
ATOM 1664 N N . ARG A 1 203 ? -2.861 -9.820 -13.002 1.00 94.69 203 ARG A N 1
ATOM 1665 C CA . ARG A 1 203 ? -4.094 -9.973 -13.789 1.00 94.69 203 ARG A CA 1
ATOM 1666 C C . ARG A 1 203 ? -4.798 -11.283 -13.448 1.00 94.69 203 ARG A C 1
ATOM 1668 O O . ARG A 1 203 ? -5.958 -11.251 -13.056 1.00 94.69 203 ARG A O 1
ATOM 1675 N N . SER A 1 204 ? -4.065 -12.395 -13.479 1.00 94.88 204 SER A N 1
ATOM 1676 C CA . SER A 1 204 ? -4.599 -13.718 -13.135 1.00 94.88 204 SER A CA 1
ATOM 1677 C C . SER A 1 204 ? -5.174 -13.771 -11.713 1.00 94.88 204 SER A C 1
ATOM 1679 O O . SER A 1 204 ? -6.250 -14.319 -11.493 1.00 94.88 204 SER A O 1
ATOM 1681 N N . GLU A 1 205 ? -4.481 -13.212 -10.721 1.00 94.75 205 GLU A N 1
ATOM 1682 C CA . GLU A 1 205 ? -4.944 -13.259 -9.329 1.00 94.75 205 GLU A CA 1
ATOM 1683 C C . GLU A 1 205 ? -6.109 -12.298 -9.055 1.00 94.75 205 GLU A C 1
ATOM 1685 O O . GLU A 1 205 ? -7.042 -12.646 -8.330 1.00 94.75 205 GLU A O 1
ATOM 1690 N N . LEU A 1 206 ? -6.115 -11.113 -9.672 1.00 92.50 206 LEU A N 1
ATOM 1691 C CA . LEU A 1 206 ? -7.238 -10.179 -9.582 1.00 92.50 206 LEU A CA 1
ATOM 1692 C C . LEU A 1 206 ? -8.485 -10.721 -10.285 1.00 92.50 206 LEU A C 1
ATOM 1694 O O . LEU A 1 206 ? -9.587 -10.536 -9.769 1.00 92.50 206 LEU A O 1
ATOM 1698 N N . GLU A 1 207 ? -8.330 -11.429 -11.407 1.00 91.88 207 GLU A N 1
ATOM 1699 C CA . GLU A 1 207 ? -9.423 -12.123 -12.100 1.00 91.88 207 GLU A CA 1
ATOM 1700 C C . GLU A 1 207 ? -10.154 -13.100 -11.181 1.00 91.88 207 GLU A C 1
ATOM 1702 O O . GLU A 1 207 ? -11.385 -13.122 -11.130 1.00 91.88 207 GLU A O 1
ATOM 1707 N N . ARG A 1 208 ? -9.396 -13.837 -10.366 1.00 89.88 208 ARG A N 1
ATOM 1708 C CA . ARG A 1 208 ? -9.941 -14.791 -9.395 1.00 89.88 208 ARG A CA 1
ATOM 1709 C C . ARG A 1 208 ? -10.705 -14.130 -8.254 1.00 89.88 208 ARG A C 1
ATOM 1711 O O . ARG A 1 208 ? -11.524 -14.810 -7.644 1.00 89.88 208 ARG A O 1
ATOM 1718 N N . ILE A 1 209 ? -10.446 -12.861 -7.941 1.00 89.31 209 ILE A N 1
ATOM 1719 C CA . ILE A 1 209 ? -11.088 -12.153 -6.822 1.00 89.31 209 ILE A CA 1
ATOM 1720 C C . ILE A 1 209 ? -12.264 -11.304 -7.312 1.00 89.31 209 ILE A C 1
ATOM 1722 O O . ILE A 1 209 ? -13.358 -11.411 -6.767 1.00 89.31 209 ILE A O 1
ATOM 1726 N N . TYR A 1 210 ? -12.048 -10.477 -8.335 1.00 86.12 210 TYR A N 1
ATOM 1727 C CA . TYR A 1 210 ? -12.993 -9.432 -8.743 1.00 86.12 210 TYR A CA 1
ATOM 1728 C C . TYR A 1 210 ? -13.762 -9.749 -10.025 1.00 86.12 210 TYR A C 1
ATOM 1730 O O . TYR A 1 210 ? -14.843 -9.206 -10.229 1.00 86.12 210 TYR A O 1
ATOM 1738 N N . TYR A 1 211 ? -13.237 -10.626 -10.883 1.00 77.06 211 TYR A N 1
ATOM 1739 C CA . TYR A 1 211 ? -13.818 -10.900 -12.201 1.00 77.06 211 TYR A CA 1
ATOM 1740 C C . TYR A 1 211 ? -14.423 -12.302 -12.295 1.00 77.06 211 TYR A C 1
ATOM 1742 O O . TYR A 1 211 ? -14.547 -12.860 -13.387 1.00 77.06 211 TYR A O 1
ATOM 1750 N N . GLN A 1 212 ? -14.844 -12.879 -11.163 1.00 69.62 212 GLN A N 1
ATOM 1751 C CA . GLN A 1 212 ? -15.612 -14.119 -11.173 1.00 69.62 212 GLN A CA 1
ATOM 1752 C C . GLN A 1 212 ? -16.975 -13.877 -11.834 1.00 69.62 212 GLN A C 1
ATOM 1754 O O . GLN A 1 212 ? -17.968 -13.584 -11.172 1.00 69.62 212 GLN A O 1
ATOM 1759 N N . VAL A 1 213 ? -17.045 -14.063 -13.152 1.00 47.53 213 VAL A N 1
ATOM 1760 C CA . VAL A 1 213 ? -18.302 -14.218 -13.889 1.00 47.53 213 VAL A CA 1
ATOM 1761 C C . VAL A 1 213 ? -18.868 -15.603 -13.565 1.00 47.53 213 VAL A C 1
ATOM 1763 O O . VAL A 1 213 ? -18.926 -16.503 -14.398 1.00 47.53 213 VAL A O 1
ATOM 1766 N N . LYS A 1 214 ? -19.288 -15.805 -12.316 1.00 47.16 214 LYS A N 1
ATOM 1767 C CA . LYS A 1 214 ? -20.396 -16.712 -12.048 1.00 47.16 214 LYS A CA 1
ATOM 1768 C C . LYS A 1 214 ? -21.636 -15.845 -12.067 1.00 47.16 214 LYS A C 1
ATOM 1770 O O . LYS A 1 214 ? -21.894 -15.097 -11.134 1.00 47.16 214 LYS A O 1
ATOM 1775 N N . LEU A 1 215 ? -22.364 -15.939 -13.179 1.00 40.38 215 LEU A N 1
ATOM 1776 C CA . LEU A 1 215 ? -23.772 -15.578 -13.276 1.00 40.38 215 LEU A CA 1
ATOM 1777 C C . LEU A 1 215 ? -24.449 -15.838 -11.925 1.00 40.38 215 LEU A C 1
ATOM 1779 O O . LEU A 1 215 ? -24.559 -16.991 -11.505 1.00 40.38 215 LEU A O 1
ATOM 1783 N N . CYS A 1 216 ? -24.912 -14.780 -11.260 1.00 41.22 216 CYS A N 1
ATOM 1784 C CA . CYS A 1 216 ? -25.886 -14.866 -10.176 1.00 41.22 216 CYS A CA 1
ATOM 1785 C C . CYS A 1 216 ? -27.232 -15.358 -10.744 1.00 41.22 216 CYS A C 1
ATOM 1787 O O . CYS A 1 216 ? -28.227 -14.647 -10.741 1.00 41.22 216 CYS A O 1
ATOM 1789 N N . TYR A 1 217 ? -27.250 -16.580 -11.272 1.00 39.06 217 TYR A N 1
ATOM 1790 C CA . TYR A 1 217 ? -28.434 -17.368 -11.578 1.00 39.06 217 TYR A CA 1
ATOM 1791 C C . TYR A 1 217 ? -28.328 -18.644 -10.744 1.00 39.06 217 TYR A C 1
ATOM 1793 O O . TYR A 1 217 ? -27.906 -19.699 -11.205 1.00 39.06 217 TYR A O 1
ATOM 1801 N N . GLY A 1 218 ? -28.663 -18.523 -9.464 1.00 35.72 218 GLY A N 1
ATOM 1802 C CA . GLY A 1 218 ? -28.661 -19.637 -8.526 1.00 35.72 218 GLY A CA 1
ATOM 1803 C C . GLY A 1 218 ? -29.425 -19.253 -7.272 1.00 35.72 218 GLY A C 1
ATOM 1804 O O . GLY A 1 218 ? -28.988 -18.384 -6.529 1.00 35.72 218 GLY A O 1
ATOM 1805 N N . LYS A 1 219 ? -30.601 -19.864 -7.100 1.00 33.03 219 LYS A N 1
ATOM 1806 C CA . LYS A 1 219 ? -31.570 -19.659 -6.014 1.00 33.03 219 LYS A CA 1
ATOM 1807 C C . LYS A 1 219 ? -30.924 -19.449 -4.642 1.00 33.03 219 LYS A C 1
ATOM 1809 O O . LYS A 1 219 ? -30.071 -20.224 -4.223 1.00 33.03 219 LYS A O 1
ATOM 1814 N N . ALA A 1 220 ? -31.463 -18.474 -3.914 1.00 42.66 220 ALA A N 1
ATOM 1815 C CA . ALA A 1 220 ? -31.267 -18.312 -2.484 1.00 42.66 220 ALA A CA 1
ATOM 1816 C C . ALA A 1 220 ? -31.612 -19.610 -1.732 1.00 42.66 220 ALA A C 1
ATOM 1818 O O . ALA A 1 220 ? -32.778 -19.995 -1.643 1.00 42.66 220 ALA A O 1
ATOM 1819 N N . GLN A 1 221 ? -30.600 -20.258 -1.165 1.00 35.62 221 GLN A N 1
ATOM 1820 C CA . GLN A 1 221 ? -30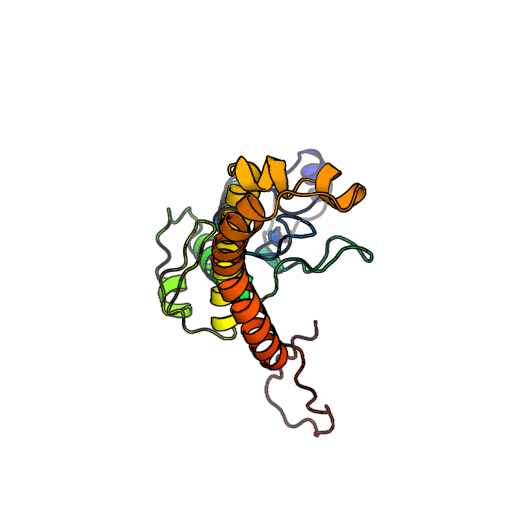.729 -21.118 0.008 1.00 35.62 221 GLN A CA 1
ATOM 1821 C C . GLN A 1 221 ? -29.629 -20.708 0.988 1.00 35.62 221 GLN A C 1
ATOM 1823 O O . GLN A 1 221 ? -28.480 -20.507 0.603 1.00 35.62 221 GLN A O 1
ATOM 1828 N N . GLY A 1 222 ? -30.044 -20.444 2.225 1.00 42.75 222 GLY A N 1
ATOM 1829 C CA . GLY A 1 222 ? -29.302 -19.653 3.197 1.00 42.75 222 GLY A CA 1
ATOM 1830 C C . GLY A 1 222 ? -27.934 -20.214 3.572 1.00 42.75 222 GLY A C 1
ATOM 1831 O O . GLY A 1 222 ? -27.807 -21.370 3.9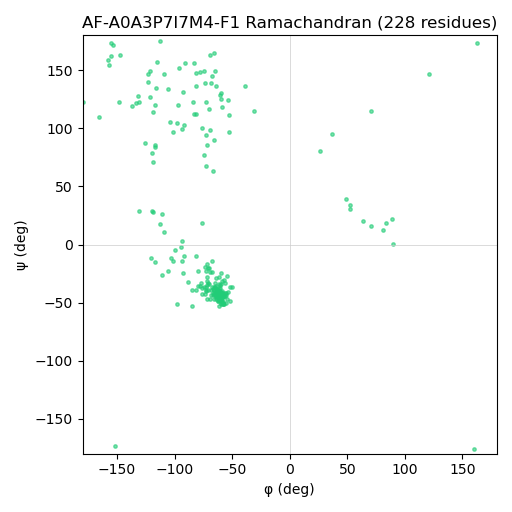54 1.00 42.75 222 GLY A O 1
ATOM 1832 N N . ASN A 1 223 ? -26.920 -19.357 3.482 1.00 34.34 223 ASN A N 1
ATOM 1833 C CA . ASN A 1 223 ? -26.064 -18.928 4.590 1.00 34.34 223 ASN A CA 1
ATOM 1834 C C . ASN A 1 223 ? -25.036 -17.930 4.030 1.00 34.34 223 ASN A C 1
ATOM 1836 O O . ASN A 1 223 ? -24.336 -18.229 3.071 1.00 34.34 223 ASN A O 1
ATOM 1840 N N . LEU A 1 224 ? -25.029 -16.727 4.612 1.00 34.53 224 LEU A N 1
ATOM 1841 C CA . LEU A 1 224 ? -24.049 -15.640 4.484 1.00 34.53 224 LEU A CA 1
ATOM 1842 C C . LEU A 1 224 ? -23.238 -15.576 3.165 1.00 34.53 224 LEU A C 1
ATOM 1844 O O . LEU A 1 224 ? -22.067 -15.946 3.104 1.00 34.53 224 LEU A O 1
ATOM 1848 N N . LEU A 1 225 ? -23.838 -15.016 2.111 1.00 31.48 225 LEU A N 1
ATOM 1849 C CA . LEU A 1 225 ? -23.082 -14.505 0.965 1.00 31.48 225 LEU A CA 1
ATOM 1850 C C . LEU A 1 225 ? -22.448 -13.165 1.355 1.00 31.48 225 LEU A C 1
ATOM 1852 O O . LEU A 1 225 ? -23.111 -12.129 1.322 1.00 31.48 225 LEU A O 1
ATOM 1856 N N . LEU A 1 226 ? -21.155 -13.167 1.690 1.00 32.97 226 LEU A N 1
ATOM 1857 C CA . LEU A 1 226 ? -20.352 -11.946 1.659 1.00 32.97 226 LEU A CA 1
ATOM 1858 C C . LEU A 1 226 ? -20.061 -11.612 0.187 1.00 32.97 226 LEU A C 1
ATOM 1860 O O . LEU A 1 226 ? -18.985 -11.886 -0.338 1.00 32.97 226 LEU A O 1
ATOM 1864 N N . CYS A 1 227 ? -21.060 -11.068 -0.507 1.00 29.28 227 CYS A N 1
ATOM 1865 C CA . CYS A 1 227 ? -20.842 -10.423 -1.795 1.00 29.28 227 CYS A CA 1
ATOM 1866 C C . CYS A 1 227 ? -20.129 -9.098 -1.529 1.00 29.28 227 CYS A C 1
ATOM 1868 O O . CYS A 1 227 ? -20.770 -8.086 -1.253 1.00 29.28 227 CYS A O 1
ATOM 1870 N N . ILE A 1 228 ? -18.801 -9.100 -1.610 1.00 35.03 228 ILE A N 1
ATOM 1871 C CA . ILE A 1 228 ? -18.047 -7.862 -1.792 1.00 35.03 228 ILE A CA 1
ATOM 1872 C C . ILE A 1 228 ? -18.316 -7.424 -3.236 1.00 35.03 228 ILE A C 1
ATOM 1874 O O . ILE A 1 228 ? -17.594 -7.795 -4.155 1.00 35.03 228 ILE A O 1
ATOM 1878 N N . CYS A 1 229 ? -19.418 -6.702 -3.448 1.00 24.48 229 CYS A N 1
ATOM 1879 C CA . CYS A 1 229 ? -19.567 -5.890 -4.650 1.00 24.48 229 CYS A CA 1
ATOM 1880 C C . CYS A 1 229 ? -18.585 -4.720 -4.524 1.00 24.48 229 CYS A C 1
ATOM 1882 O O . CYS A 1 229 ? -18.693 -3.929 -3.585 1.00 24.48 229 CYS A O 1
ATOM 1884 N N . CYS A 1 230 ? -17.608 -4.661 -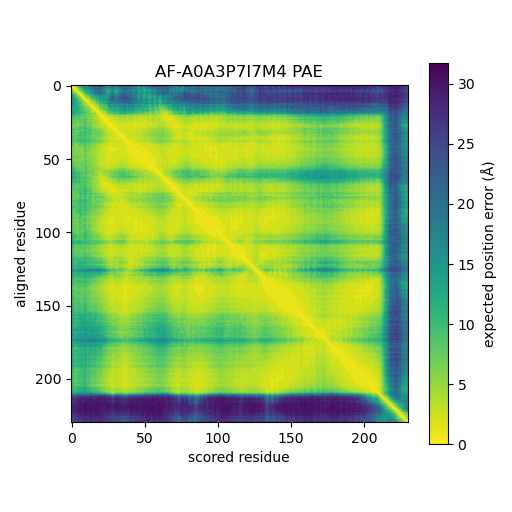5.428 1.00 33.25 230 CYS A N 1
ATOM 1885 C CA . CYS A 1 230 ? -16.825 -3.451 -5.673 1.00 33.25 230 CYS A CA 1
ATOM 1886 C C . CYS A 1 230 ? -17.657 -2.392 -6.399 1.00 33.25 230 CYS A C 1
ATOM 1888 O O . CYS A 1 230 ? -18.487 -2.784 -7.248 1.00 33.25 230 CYS A O 1
#

Foldseek 3Di:
DAAALPDPDVVVLVVCLVPQEDEAEHELADRPDLAAAADQLLSRQVSLQSVLVVCVVCVVSHNYYPYYHYDHDQHPDPPTHGHYDPLRRVLSVQSSVQCVVVSHDPPQDRVRSCVVQVFRDDNGQAADDDTDDQCPVLNRLSRVLVVLVVVVVCCCVPPPLCCPFVNPVCVVVVHGDVVSVVVVVVVVCVSVVSNVVSVVSNVVSVCVPQVPPPPPPDDDDDDDDPPPDD